Protein AF-A0A2M6WBG7-F1 (afdb_monomer_lite)

Foldseek 3Di:
DDLVPFPAPPVNPGTDCVDPSNVVVVVVVCVVCVVVVCVVVPPPPPPDDVVRVVVVVVVVVVVVVVVVVVVVCCVPDDDPPPPPPDDPPP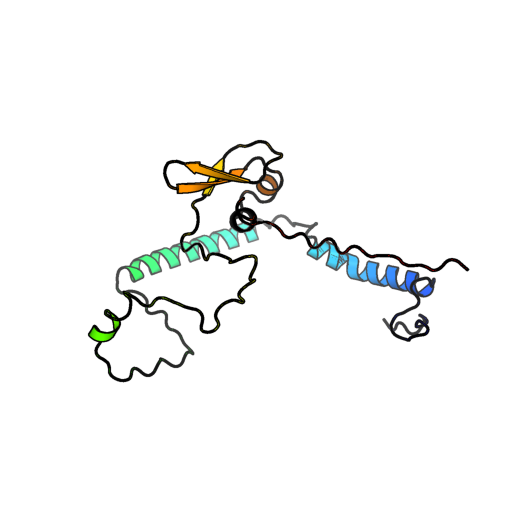PPDDPPVVVVPPPDDDPDDDPDHDPPPDQDPPPPPVDQAAEDEDADPQVDQWDFDDPPHGTYIYGYCNHPVNVVVVNDPVSVVVSSVVVSPDDDPPRDDPPPPPPPPDDDDDD

Organism: NCBI:txid1974618

pLDDT: mean 71.27, std 17.33, range [35.72, 93.75]

Structure (mmCIF, N/CA/C/O backbone):
data_AF-A0A2M6WBG7-F1
#
_entry.id   AF-A0A2M6WBG7-F1
#
loop_
_atom_site.group_PDB
_atom_site.id
_atom_site.type_symbol
_atom_site.label_atom_id
_atom_site.label_alt_id
_atom_site.label_comp_id
_atom_site.label_asym_id
_atom_site.label_entity_id
_atom_site.label_seq_id
_atom_site.pdbx_PDB_ins_code
_atom_site.Cartn_x
_atom_site.Cartn_y
_atom_site.Cartn_z
_atom_site.occupancy
_atom_site.B_iso_or_equiv
_atom_site.auth_seq_id
_atom_site.auth_comp_id
_atom_site.auth_asym_id
_atom_site.auth_atom_id
_atom_site.pdbx_PDB_model_num
ATOM 1 N N . MET A 1 1 ? 13.709 -19.000 -26.049 1.00 58.25 1 MET A N 1
ATOM 2 C CA . MET A 1 1 ? 14.492 -18.000 -26.794 1.00 58.25 1 MET A CA 1
ATOM 3 C C . MET A 1 1 ? 15.937 -18.183 -26.369 1.00 58.25 1 MET A C 1
ATOM 5 O O . MET A 1 1 ? 16.203 -18.067 -25.180 1.00 58.25 1 MET A O 1
ATOM 9 N N . TYR A 1 2 ? 16.810 -18.615 -27.277 1.00 65.50 2 TYR A N 1
ATOM 10 C CA . TYR A 1 2 ? 18.239 -18.768 -26.988 1.00 65.50 2 TYR A CA 1
ATOM 11 C C . TYR A 1 2 ? 18.942 -17.463 -27.377 1.00 65.50 2 TYR A C 1
ATOM 13 O O . TYR A 1 2 ? 18.748 -16.980 -28.491 1.00 65.50 2 TYR A O 1
ATOM 21 N N . LEU A 1 3 ? 19.700 -16.874 -26.447 1.00 68.88 3 LEU A N 1
ATOM 22 C CA . LEU A 1 3 ? 20.388 -15.581 -26.603 1.00 68.88 3 LEU A CA 1
ATOM 23 C C . LEU A 1 3 ? 21.773 -15.742 -27.253 1.00 68.88 3 LEU A C 1
ATOM 25 O O . LEU A 1 3 ? 22.675 -14.950 -27.007 1.00 68.88 3 LEU A O 1
ATOM 29 N N . ASP A 1 4 ? 21.950 -16.781 -28.071 1.00 72.94 4 ASP A N 1
ATOM 30 C CA . ASP A 1 4 ? 23.259 -17.209 -28.588 1.00 72.94 4 ASP A CA 1
ATOM 31 C C . ASP A 1 4 ? 23.889 -16.201 -29.562 1.00 72.94 4 ASP A C 1
ATOM 33 O O . ASP A 1 4 ? 25.069 -16.310 -29.887 1.00 72.94 4 ASP A O 1
ATOM 37 N N . HIS A 1 5 ? 23.104 -15.231 -30.032 1.00 79.62 5 HIS A N 1
ATOM 38 C CA . HIS A 1 5 ? 23.550 -14.173 -30.927 1.00 79.62 5 HIS A CA 1
ATOM 39 C C . HIS A 1 5 ? 24.087 -12.953 -30.176 1.00 79.62 5 HIS A C 1
ATOM 41 O O . HIS A 1 5 ? 24.903 -12.258 -30.750 1.00 79.62 5 HIS A O 1
ATOM 47 N N . VAL A 1 6 ? 23.737 -12.725 -28.900 1.00 82.31 6 VAL A N 1
ATOM 48 C CA . VAL A 1 6 ? 24.253 -11.556 -28.171 1.00 82.31 6 VAL A CA 1
ATOM 49 C C . VAL A 1 6 ? 25.613 -11.855 -27.577 1.00 82.31 6 VAL A C 1
ATOM 51 O O . VAL A 1 6 ? 25.792 -12.786 -26.786 1.00 82.31 6 VAL A O 1
ATOM 54 N N . THR A 1 7 ? 26.579 -11.009 -27.908 1.00 83.75 7 THR A N 1
ATOM 55 C CA . THR A 1 7 ? 27.909 -11.110 -27.317 1.00 83.75 7 THR A CA 1
ATOM 56 C C . THR A 1 7 ? 27.875 -10.802 -25.817 1.00 83.75 7 THR A C 1
ATOM 58 O O . THR A 1 7 ? 27.237 -9.859 -25.347 1.00 83.75 7 THR A O 1
ATOM 61 N N . ALA A 1 8 ? 28.555 -11.636 -25.030 1.00 84.94 8 ALA A N 1
ATOM 62 C CA . ALA A 1 8 ? 28.769 -11.360 -23.616 1.00 84.94 8 ALA A CA 1
ATOM 63 C C . ALA A 1 8 ? 29.847 -10.283 -23.454 1.00 84.94 8 ALA A C 1
ATOM 65 O O . ALA A 1 8 ? 30.820 -10.233 -24.212 1.00 84.94 8 ALA A O 1
ATOM 66 N N . ASN A 1 9 ? 29.708 -9.461 -22.421 1.00 83.50 9 ASN A N 1
ATOM 67 C CA . ASN A 1 9 ? 30.724 -8.491 -22.053 1.00 83.50 9 ASN A CA 1
ATOM 68 C C . ASN A 1 9 ? 32.053 -9.179 -21.660 1.00 83.50 9 ASN A C 1
ATOM 70 O O . ASN A 1 9 ? 32.128 -10.383 -21.399 1.00 83.50 9 ASN A O 1
ATOM 74 N N . THR A 1 10 ? 33.142 -8.410 -21.601 1.00 82.94 10 THR A N 1
ATOM 75 C CA . THR A 1 10 ? 34.502 -8.950 -21.402 1.00 82.94 10 THR A CA 1
ATOM 76 C C . THR A 1 10 ? 34.683 -9.734 -20.100 1.00 82.94 10 THR A C 1
ATOM 78 O O . THR A 1 10 ? 35.457 -10.691 -20.068 1.00 82.94 10 THR A O 1
ATOM 81 N N . ASN A 1 11 ? 33.964 -9.377 -19.033 1.00 87.69 11 ASN A N 1
ATOM 82 C CA . ASN A 1 11 ? 33.977 -10.098 -17.756 1.00 87.69 11 ASN A CA 1
ATOM 83 C C . ASN A 1 11 ? 32.934 -11.236 -17.678 1.00 87.69 11 ASN A C 1
ATOM 85 O O . ASN A 1 11 ? 32.864 -11.903 -16.647 1.00 87.69 11 ASN A O 1
ATOM 89 N N . LYS A 1 12 ? 32.172 -11.497 -18.753 1.00 83.75 12 LYS A N 1
ATOM 90 C CA . LYS A 1 12 ? 31.133 -12.539 -18.870 1.00 83.75 12 LYS A CA 1
ATOM 91 C C . LYS A 1 12 ? 30.054 -12.474 -17.786 1.00 83.75 12 LYS A C 1
ATOM 93 O O . LYS A 1 12 ? 29.468 -13.497 -17.433 1.00 83.75 12 LYS A O 1
ATOM 98 N N . THR A 1 13 ? 29.819 -11.295 -17.221 1.00 86.00 13 THR A N 1
ATOM 99 C CA . THR A 1 13 ? 28.798 -11.096 -16.185 1.00 86.00 13 THR A CA 1
ATOM 100 C C . THR A 1 13 ? 27.484 -10.579 -16.749 1.00 86.00 13 THR A C 1
ATOM 102 O O . THR A 1 13 ? 26.474 -10.634 -16.057 1.00 86.00 13 THR A O 1
ATOM 105 N N . ASP A 1 14 ? 27.500 -10.028 -17.960 1.00 86.00 14 ASP A N 1
ATOM 106 C CA . ASP A 1 14 ? 26.346 -9.406 -18.603 1.00 86.00 14 ASP A CA 1
ATOM 107 C C . ASP A 1 14 ? 26.460 -9.543 -20.127 1.00 86.00 14 ASP A C 1
ATOM 109 O O . ASP A 1 14 ? 27.507 -9.924 -20.660 1.00 86.00 14 ASP A O 1
ATOM 113 N N . PHE A 1 15 ? 25.386 -9.212 -20.826 1.00 87.94 15 PHE A N 1
ATOM 114 C CA . PHE A 1 15 ? 25.380 -9.103 -22.280 1.00 87.94 15 PHE A CA 1
ATOM 115 C C . PHE A 1 15 ? 25.763 -7.689 -22.720 1.00 87.94 15 PHE A C 1
ATOM 117 O O . PHE A 1 15 ? 25.624 -6.733 -21.954 1.00 87.94 15 PHE A O 1
ATOM 124 N N . ASP A 1 16 ? 26.257 -7.552 -23.949 1.00 86.19 16 ASP A N 1
ATOM 125 C CA . ASP A 1 16 ? 26.481 -6.243 -24.553 1.00 86.19 16 ASP A CA 1
ATOM 126 C C . ASP A 1 16 ? 25.139 -5.563 -24.859 1.00 86.19 16 ASP A C 1
ATOM 128 O O . ASP A 1 16 ? 24.471 -5.862 -25.853 1.00 86.19 16 ASP A O 1
ATOM 132 N N . ARG A 1 17 ? 24.730 -4.656 -23.967 1.00 83.12 17 ARG A N 1
ATOM 133 C CA . ARG A 1 17 ? 23.432 -3.972 -24.030 1.00 83.12 17 ARG A CA 1
ATOM 134 C C . ARG A 1 17 ? 23.357 -2.888 -25.098 1.00 83.12 17 ARG A C 1
ATOM 136 O O . ARG A 1 17 ? 22.251 -2.480 -25.446 1.00 83.12 17 ARG A O 1
ATOM 143 N N . ASP A 1 18 ? 24.502 -2.432 -25.596 1.00 86.19 18 ASP A N 1
ATOM 144 C CA . ASP A 1 18 ? 24.572 -1.387 -26.619 1.00 86.19 18 ASP A CA 1
ATOM 145 C C . ASP A 1 18 ? 24.508 -1.978 -28.040 1.00 86.19 18 ASP A C 1
ATOM 147 O O . ASP A 1 18 ? 24.440 -1.243 -29.027 1.00 86.19 18 ASP A O 1
ATOM 151 N N . SER A 1 19 ? 24.503 -3.310 -28.156 1.00 86.06 19 SER A N 1
ATOM 152 C CA . SER A 1 19 ? 24.396 -4.015 -29.430 1.00 86.06 19 SER A CA 1
ATOM 153 C C . SER A 1 19 ? 22.991 -3.919 -30.044 1.00 86.06 19 SER A C 1
ATOM 155 O O . SER A 1 19 ? 21.966 -3.860 -29.355 1.00 86.06 19 SER A O 1
ATOM 157 N N . THR A 1 20 ? 22.936 -3.950 -31.379 1.00 85.75 20 THR A N 1
ATOM 158 C CA . THR A 1 20 ? 21.673 -4.017 -32.138 1.00 85.75 20 THR A CA 1
ATOM 159 C C . THR A 1 20 ? 20.911 -5.316 -31.858 1.00 85.75 20 THR A C 1
ATOM 161 O O . THR A 1 20 ? 19.689 -5.331 -31.783 1.00 85.75 20 THR A O 1
ATOM 164 N N . GLU A 1 21 ? 21.640 -6.404 -31.619 1.00 87.06 21 GLU A N 1
ATOM 165 C CA . GLU A 1 21 ? 21.085 -7.720 -31.286 1.00 87.06 21 GLU A CA 1
ATOM 166 C C . GLU A 1 21 ? 20.353 -7.701 -29.934 1.00 87.06 21 GLU A C 1
ATOM 168 O O . GLU A 1 21 ? 19.262 -8.256 -29.795 1.00 87.06 21 GLU A O 1
ATOM 173 N N . TRP A 1 22 ? 20.914 -7.011 -28.933 1.00 88.50 22 TRP A N 1
ATOM 174 C CA . TRP A 1 22 ? 20.259 -6.841 -27.636 1.00 88.50 22 TRP A CA 1
ATOM 175 C C . TRP A 1 22 ? 18.962 -6.036 -27.744 1.00 88.50 22 TRP A C 1
ATOM 177 O O . TRP A 1 22 ? 17.975 -6.354 -27.077 1.00 88.50 22 TRP A O 1
ATOM 187 N N . THR A 1 23 ? 18.942 -5.012 -28.598 1.00 87.69 23 THR A N 1
ATOM 188 C CA . THR A 1 23 ? 17.747 -4.185 -28.809 1.00 87.69 23 THR A CA 1
ATOM 189 C C . THR A 1 23 ? 16.623 -4.980 -29.472 1.00 87.69 23 THR A C 1
ATOM 191 O O . THR A 1 23 ? 15.491 -4.918 -28.994 1.00 87.69 23 THR A O 1
ATOM 194 N N . GLU A 1 24 ? 16.929 -5.803 -30.476 1.00 88.19 24 GLU A N 1
ATOM 195 C CA . GLU A 1 24 ? 15.958 -6.704 -31.116 1.00 88.19 24 GLU A CA 1
ATOM 196 C C . GLU A 1 24 ? 15.347 -7.703 -30.118 1.00 88.19 24 GLU A C 1
ATOM 198 O O . GLU A 1 24 ? 14.123 -7.844 -30.027 1.00 88.19 24 GLU A O 1
ATOM 203 N N . ILE A 1 25 ? 16.178 -8.344 -29.290 1.00 89.19 25 ILE A N 1
ATOM 204 C CA . ILE A 1 25 ? 15.701 -9.247 -28.232 1.00 89.19 25 ILE A CA 1
ATOM 205 C C . ILE A 1 25 ? 14.833 -8.510 -27.223 1.00 89.19 25 ILE A C 1
ATOM 207 O O . ILE A 1 25 ? 13.808 -9.035 -26.787 1.00 89.19 25 ILE A O 1
ATOM 211 N N . GLN A 1 26 ? 15.246 -7.313 -26.813 1.00 89.38 26 GLN A N 1
ATOM 212 C CA . GLN A 1 26 ? 14.503 -6.525 -25.845 1.00 89.38 26 GLN A CA 1
ATOM 213 C C . GLN A 1 26 ? 13.109 -6.178 -26.379 1.00 89.38 26 GLN A C 1
ATOM 215 O O . GLN A 1 26 ? 12.138 -6.253 -25.625 1.00 89.38 26 GLN A O 1
ATOM 220 N N . GLU A 1 27 ? 12.987 -5.848 -27.665 1.00 90.31 27 GLU A N 1
ATOM 221 C CA . GLU A 1 27 ? 11.703 -5.588 -28.317 1.00 90.31 27 GLU A CA 1
ATOM 222 C C . GLU A 1 27 ? 10.817 -6.835 -28.381 1.00 90.31 27 GLU A C 1
ATOM 224 O O . GLU A 1 27 ? 9.634 -6.768 -28.028 1.00 90.31 27 GLU A O 1
ATOM 229 N N . GLU A 1 28 ? 11.367 -7.989 -28.766 1.00 90.38 28 GLU A N 1
ATOM 230 C CA . GLU A 1 28 ? 10.617 -9.248 -28.784 1.00 90.38 28 GLU A CA 1
ATOM 231 C C . GLU A 1 28 ? 10.176 -9.675 -27.381 1.00 90.38 28 GLU A C 1
ATOM 233 O O . GLU A 1 28 ? 9.012 -10.023 -27.159 1.00 90.38 28 GLU A O 1
ATOM 238 N N . MET A 1 29 ? 11.079 -9.591 -26.405 1.00 89.38 29 MET A N 1
ATOM 239 C CA . MET A 1 29 ? 10.791 -9.908 -25.012 1.00 89.38 29 MET A CA 1
ATOM 240 C C . MET A 1 29 ? 9.723 -8.968 -24.453 1.00 89.38 29 MET A C 1
ATOM 242 O O . MET A 1 29 ? 8.787 -9.420 -23.789 1.00 89.38 29 MET A O 1
ATOM 246 N N . PHE A 1 30 ? 9.803 -7.674 -24.769 1.00 90.56 30 PHE A N 1
ATOM 247 C CA . PHE A 1 30 ? 8.779 -6.710 -24.390 1.00 90.56 30 PHE A CA 1
ATOM 248 C C . PHE A 1 30 ? 7.436 -7.033 -25.047 1.00 90.56 30 PHE A C 1
ATOM 250 O O . PHE A 1 30 ? 6.417 -7.002 -24.369 1.00 90.56 30 PHE A O 1
ATOM 257 N N . LYS A 1 31 ? 7.406 -7.413 -26.327 1.00 92.81 31 LYS A N 1
ATOM 258 C C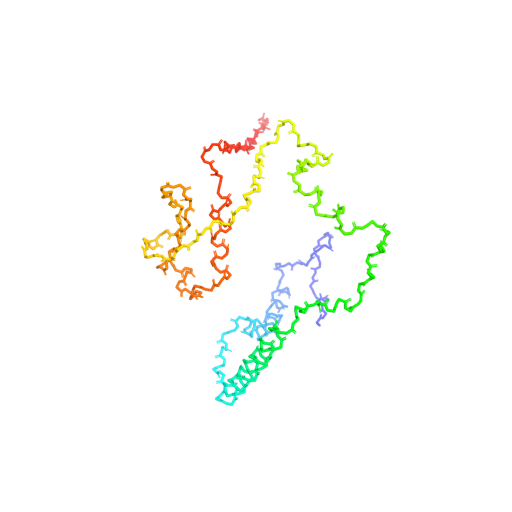A . LYS A 1 31 ? 6.177 -7.809 -27.033 1.00 92.81 31 LYS A CA 1
ATOM 259 C C . LYS A 1 31 ? 5.499 -9.025 -26.393 1.00 92.81 31 LYS A C 1
ATOM 261 O O . LYS A 1 31 ? 4.273 -9.046 -26.307 1.00 92.81 31 LYS A O 1
ATOM 266 N N . ILE A 1 32 ? 6.279 -10.001 -25.924 1.00 92.44 32 ILE A N 1
ATOM 267 C CA . ILE A 1 32 ? 5.778 -11.189 -25.214 1.00 92.44 32 ILE A CA 1
ATOM 268 C C . ILE A 1 32 ? 5.274 -10.823 -23.812 1.00 92.44 32 ILE A C 1
ATOM 270 O O . ILE A 1 32 ? 4.227 -11.304 -23.386 1.00 92.44 32 ILE A O 1
ATOM 274 N N . LEU A 1 33 ? 6.004 -9.972 -23.086 1.00 91.88 33 LEU A N 1
ATOM 275 C CA . LEU A 1 33 ? 5.672 -9.610 -21.704 1.00 91.88 33 LEU A CA 1
ATOM 276 C C . LEU A 1 33 ? 4.556 -8.571 -21.600 1.00 91.88 33 LEU A C 1
ATOM 278 O O . LEU A 1 33 ? 3.845 -8.550 -20.600 1.00 91.88 33 LEU A O 1
ATOM 282 N N . LYS A 1 34 ? 4.382 -7.725 -22.616 1.00 88.81 34 LYS A N 1
ATOM 283 C CA . LYS A 1 34 ? 3.390 -6.648 -22.652 1.00 88.81 34 LYS A CA 1
ATOM 284 C C . LYS A 1 34 ? 1.974 -7.084 -22.245 1.00 88.81 34 LYS A C 1
ATOM 286 O O . LYS A 1 34 ? 1.453 -6.447 -21.337 1.00 88.81 34 LYS A O 1
ATOM 291 N N . PRO A 1 35 ? 1.365 -8.152 -22.803 1.00 88.31 35 PRO A N 1
ATOM 292 C CA . PRO A 1 35 ? 0.029 -8.578 -22.379 1.00 88.31 35 PRO A CA 1
ATOM 293 C C . PRO A 1 35 ? -0.030 -8.947 -20.890 1.00 88.31 35 PRO A C 1
ATOM 295 O O . PRO A 1 35 ? -0.954 -8.549 -20.196 1.00 88.31 35 PRO A O 1
ATOM 298 N N . HIS A 1 36 ? 0.989 -9.628 -20.362 1.00 87.75 36 HIS A N 1
ATOM 299 C CA . HIS A 1 36 ? 1.039 -9.991 -18.943 1.00 87.75 36 HIS A CA 1
ATOM 300 C C . HIS A 1 36 ? 1.261 -8.780 -18.031 1.00 87.75 36 HIS A C 1
ATOM 302 O O . HIS A 1 36 ? 0.725 -8.720 -16.927 1.00 87.75 36 HIS A O 1
ATOM 308 N N . ILE A 1 37 ? 2.055 -7.807 -18.483 1.00 85.25 37 ILE A N 1
ATOM 309 C CA . ILE A 1 37 ? 2.245 -6.533 -17.787 1.00 85.25 37 ILE A CA 1
ATOM 310 C C . ILE A 1 37 ? 0.929 -5.747 -17.771 1.00 85.25 37 ILE A C 1
ATOM 312 O O . ILE A 1 37 ? 0.577 -5.194 -16.734 1.00 85.25 37 ILE A O 1
ATOM 316 N N . ASP A 1 38 ? 0.194 -5.720 -18.883 1.00 83.75 38 ASP A N 1
ATOM 317 C CA . ASP A 1 38 ? -1.097 -5.038 -18.993 1.00 83.75 38 ASP A CA 1
ATOM 318 C C . ASP A 1 38 ? -2.180 -5.713 -18.124 1.00 83.75 38 ASP A C 1
ATOM 320 O O . ASP A 1 38 ? -2.932 -5.005 -17.443 1.00 83.75 38 ASP A O 1
ATOM 324 N N . ASP A 1 39 ? -2.184 -7.050 -18.046 1.00 83.00 39 ASP A N 1
ATOM 325 C CA . ASP A 1 39 ? -3.014 -7.834 -17.117 1.00 83.00 39 ASP A CA 1
ATOM 326 C C . ASP A 1 39 ? -2.696 -7.491 -15.649 1.00 83.00 39 ASP A C 1
ATOM 328 O O . ASP A 1 39 ? -3.596 -7.222 -14.852 1.00 83.00 39 ASP A O 1
ATOM 332 N N . LEU A 1 40 ? -1.409 -7.456 -15.278 1.00 79.31 40 LEU A N 1
ATOM 333 C CA . LEU A 1 40 ? -0.960 -7.153 -13.910 1.00 79.31 40 LEU A CA 1
ATOM 334 C C . LEU A 1 40 ? -1.180 -5.691 -13.513 1.00 79.31 40 LEU A C 1
ATOM 336 O O . LEU A 1 40 ? -1.450 -5.397 -12.349 1.00 79.31 40 LEU A O 1
ATOM 340 N N . LEU A 1 41 ? -1.070 -4.768 -14.469 1.00 78.31 41 LEU A N 1
ATOM 341 C CA . LEU A 1 41 ? -1.393 -3.356 -14.273 1.00 78.31 41 LEU A CA 1
ATOM 342 C C . LEU A 1 41 ? -2.904 -3.118 -14.170 1.00 78.31 41 LEU A C 1
ATOM 344 O O . LEU A 1 41 ? -3.305 -1.998 -13.850 1.00 78.31 41 LEU A O 1
ATOM 348 N N . GLY A 1 42 ? -3.731 -4.141 -14.421 1.00 66.50 42 GLY A N 1
ATOM 349 C CA . GLY A 1 42 ? -5.171 -4.094 -14.197 1.00 66.50 42 GLY A CA 1
ATOM 350 C C . GLY A 1 42 ? -5.858 -2.996 -15.004 1.00 66.50 42 GLY A C 1
ATOM 351 O O . GLY A 1 42 ? -6.829 -2.411 -14.535 1.00 66.50 42 GLY A O 1
ATOM 352 N N . ARG A 1 43 ? -5.344 -2.663 -16.197 1.00 60.59 43 ARG A N 1
ATOM 353 C CA . ARG A 1 43 ? -5.969 -1.642 -17.059 1.00 60.59 43 ARG A CA 1
ATOM 354 C C . ARG A 1 43 ? -7.296 -2.120 -17.647 1.00 60.59 43 ARG A C 1
ATOM 356 O O . ARG A 1 43 ? -8.147 -1.294 -17.959 1.00 60.59 43 ARG A O 1
ATOM 363 N N . GLU A 1 44 ? -7.505 -3.430 -17.707 1.00 59.31 44 GLU A N 1
ATOM 364 C CA . GLU A 1 44 ? -8.815 -4.041 -17.911 1.00 59.31 44 GLU A CA 1
ATOM 365 C C . GLU A 1 44 ? -9.403 -4.467 -16.560 1.00 59.31 44 GLU A C 1
ATOM 367 O O . GLU A 1 44 ? -9.479 -5.653 -16.237 1.00 59.31 44 GLU A O 1
ATOM 372 N N . ILE A 1 45 ? -9.870 -3.507 -15.755 1.00 56.62 45 ILE A N 1
ATOM 373 C CA . ILE A 1 45 ? -10.920 -3.830 -14.781 1.00 56.62 45 ILE A CA 1
ATOM 374 C C . ILE A 1 45 ? -12.152 -4.138 -15.629 1.00 56.62 45 ILE A C 1
ATOM 376 O O . ILE A 1 45 ? -12.942 -3.249 -15.941 1.00 56.62 45 ILE A O 1
ATOM 380 N N . LYS A 1 46 ? -12.282 -5.391 -16.074 1.00 63.47 46 LYS A N 1
ATOM 381 C CA . LYS A 1 46 ? -13.551 -5.876 -16.606 1.00 63.47 46 LYS A CA 1
ATOM 382 C C . LYS A 1 46 ? -14.559 -5.669 -15.491 1.00 63.47 46 LYS A C 1
ATOM 384 O O . LYS A 1 46 ? -14.391 -6.210 -14.396 1.00 63.47 46 LYS A O 1
ATOM 389 N N . GLU A 1 47 ? -15.543 -4.812 -15.741 1.00 67.38 47 GLU A N 1
ATOM 390 C CA . GLU A 1 47 ? -16.639 -4.641 -14.802 1.00 67.38 47 GLU A CA 1
ATOM 391 C C . GLU A 1 47 ? -17.211 -6.033 -14.515 1.00 67.38 47 GLU A C 1
ATOM 393 O O . GLU A 1 47 ? 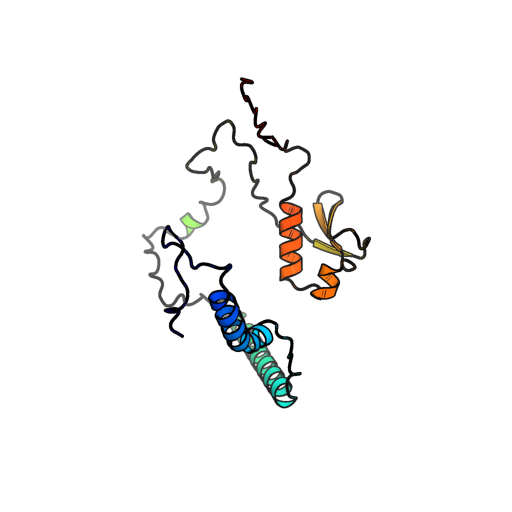-17.488 -6.771 -15.467 1.00 67.38 47 GLU A O 1
ATOM 398 N N . PRO A 1 48 ? -17.326 -6.432 -13.235 1.00 66.06 48 PRO A N 1
ATOM 399 C CA . PRO A 1 48 ? -17.789 -7.765 -12.905 1.00 66.06 48 PRO A CA 1
ATOM 400 C C . PRO A 1 48 ? -19.144 -7.993 -13.557 1.00 66.06 48 PRO A C 1
ATOM 402 O O . PRO A 1 48 ? -20.033 -7.134 -13.467 1.00 66.06 48 PRO A O 1
ATOM 405 N N . THR A 1 49 ? -19.292 -9.145 -14.201 1.00 75.44 49 THR A N 1
ATOM 406 C CA . THR A 1 49 ? -20.554 -9.508 -14.848 1.00 75.44 49 THR A CA 1
ATOM 407 C C . THR A 1 49 ? -21.642 -9.565 -13.774 1.00 75.44 49 THR A C 1
ATOM 409 O O . THR A 1 49 ? -21.363 -9.897 -12.618 1.00 75.44 49 THR A O 1
ATOM 412 N N . ASP A 1 50 ? -22.891 -9.240 -14.104 1.00 81.56 50 ASP A N 1
ATOM 413 C CA . ASP A 1 50 ? -23.966 -9.198 -13.101 1.00 81.56 50 ASP A CA 1
ATOM 414 C C . ASP A 1 50 ? -24.160 -10.548 -12.383 1.00 81.56 50 ASP A C 1
ATOM 416 O O . ASP A 1 50 ? -24.466 -10.586 -11.191 1.00 81.56 50 ASP A O 1
ATOM 420 N N . GLU A 1 51 ? -23.840 -11.658 -13.055 1.00 83.88 51 GLU A N 1
ATOM 421 C CA . GLU A 1 51 ? -23.781 -12.997 -12.458 1.00 83.88 51 GLU A CA 1
ATOM 422 C C . GLU A 1 51 ? -22.693 -13.138 -11.377 1.00 83.88 51 GLU A C 1
ATOM 424 O O . GLU A 1 51 ? -22.888 -13.810 -10.364 1.00 83.88 51 GLU A O 1
ATOM 429 N N . GLU A 1 52 ? -21.529 -12.509 -11.553 1.00 78.25 52 GLU A N 1
ATOM 430 C CA . GLU A 1 52 ? -20.440 -12.515 -10.567 1.00 78.25 52 GLU A CA 1
ATOM 431 C C . GLU A 1 52 ? -20.799 -11.666 -9.353 1.00 78.25 52 GLU A C 1
ATOM 433 O O . GLU A 1 52 ? -20.581 -12.086 -8.215 1.00 78.25 52 GLU A O 1
ATOM 438 N N . LYS A 1 53 ? -21.425 -10.506 -9.584 1.00 83.81 53 LYS A N 1
ATOM 439 C CA . LYS A 1 53 ? -21.947 -9.653 -8.509 1.00 83.81 53 LYS A CA 1
ATOM 440 C C . LYS A 1 53 ? -22.985 -10.401 -7.676 1.00 83.81 53 LYS A C 1
ATOM 442 O O . LYS A 1 53 ? -22.941 -10.325 -6.446 1.00 83.81 53 LYS A O 1
ATOM 447 N N . GLN A 1 54 ? -23.871 -11.156 -8.328 1.00 89.00 54 GLN A N 1
ATOM 448 C CA . GLN A 1 54 ? -24.877 -11.957 -7.639 1.00 89.00 54 GLN A CA 1
ATOM 449 C C . GLN A 1 54 ? -24.239 -13.098 -6.835 1.00 89.00 54 GLN A C 1
ATOM 451 O O . GLN A 1 54 ? -24.514 -13.214 -5.644 1.00 89.00 54 GLN A O 1
ATOM 456 N N . ARG A 1 55 ? -23.285 -13.848 -7.408 1.00 87.50 55 ARG A N 1
ATOM 457 C CA . ARG A 1 55 ? -22.546 -14.899 -6.678 1.00 87.50 55 ARG A CA 1
ATOM 458 C C . ARG A 1 55 ? -21.830 -14.371 -5.435 1.00 87.50 55 ARG A C 1
ATOM 460 O O . ARG A 1 55 ? -21.845 -15.015 -4.388 1.00 87.50 55 ARG A O 1
ATOM 467 N N . VAL A 1 56 ? -21.212 -13.195 -5.528 1.00 88.38 56 VAL A N 1
ATOM 468 C CA . VAL A 1 56 ? -20.541 -12.556 -4.385 1.00 88.38 56 VAL A CA 1
ATOM 469 C C . VAL A 1 56 ? -21.550 -12.123 -3.320 1.00 88.38 56 VAL A C 1
ATOM 471 O O . VAL A 1 56 ? -21.279 -12.263 -2.126 1.00 88.38 56 VAL A O 1
ATOM 474 N N . LYS A 1 57 ? -22.719 -11.618 -3.729 1.00 92.06 57 LYS A N 1
ATOM 475 C CA . LYS A 1 57 ? -23.800 -11.247 -2.810 1.00 92.06 57 LYS A CA 1
ATOM 476 C C . LYS A 1 57 ? -24.335 -12.468 -2.059 1.00 92.06 57 LYS A C 1
ATOM 478 O O . LYS A 1 57 ? -24.403 -12.416 -0.833 1.00 92.06 57 LYS A O 1
ATOM 483 N N . ASP A 1 58 ? -24.600 -13.561 -2.768 1.00 93.44 58 ASP A N 1
ATOM 484 C CA . ASP A 1 58 ? -25.087 -14.816 -2.188 1.00 93.44 58 ASP A CA 1
ATOM 485 C C . ASP A 1 58 ? -24.049 -15.417 -1.221 1.00 93.44 58 ASP A C 1
ATOM 487 O O . ASP A 1 58 ? -24.373 -15.810 -0.100 1.00 93.44 58 ASP A O 1
ATOM 491 N N . ALA A 1 59 ? -22.763 -15.403 -1.596 1.00 91.38 59 ALA A N 1
ATOM 492 C CA . ALA A 1 59 ? -21.678 -15.849 -0.722 1.00 91.38 59 ALA A CA 1
ATOM 493 C C . ALA A 1 59 ? -21.563 -14.986 0.546 1.00 91.38 59 ALA A C 1
ATOM 495 O O . ALA A 1 59 ? -21.356 -15.506 1.645 1.00 91.38 59 ALA A O 1
ATOM 496 N N . LYS A 1 60 ? -21.721 -13.662 0.417 1.00 90.69 60 LYS A N 1
ATOM 497 C CA . LYS A 1 60 ? -21.715 -12.739 1.558 1.00 90.69 60 LYS A CA 1
ATOM 498 C C . LYS A 1 60 ? -22.885 -13.020 2.497 1.00 90.69 60 LYS A C 1
ATOM 500 O O . LYS A 1 60 ? -22.682 -13.038 3.709 1.00 90.69 60 LYS A O 1
ATOM 505 N N . GLU A 1 61 ? -24.076 -13.253 1.959 1.00 93.75 61 GLU A N 1
ATOM 506 C CA . GLU A 1 61 ? -25.264 -13.585 2.743 1.00 93.75 61 GLU A CA 1
ATOM 507 C C . GLU A 1 61 ? -25.058 -14.888 3.525 1.00 93.75 61 GLU A C 1
ATOM 509 O O . GLU A 1 61 ? -25.157 -14.879 4.755 1.00 93.75 61 GLU A O 1
ATOM 514 N N . LEU A 1 62 ? -24.589 -15.945 2.860 1.00 93.56 62 LEU A N 1
ATOM 515 C CA . LEU A 1 62 ? -24.297 -17.239 3.481 1.00 93.56 62 LEU A CA 1
ATOM 516 C C . LEU A 1 62 ? -23.246 -17.134 4.598 1.00 93.56 62 LEU A C 1
ATOM 518 O O . LEU A 1 62 ? -23.429 -17.679 5.689 1.00 93.56 62 LEU A O 1
ATOM 522 N N . VAL A 1 63 ? -22.166 -16.377 4.383 1.00 86.81 63 VAL A N 1
ATOM 523 C CA . VAL A 1 63 ? -21.153 -16.130 5.425 1.00 86.81 63 VAL A CA 1
ATOM 524 C C . VAL A 1 63 ? -21.742 -15.343 6.594 1.00 86.81 63 VAL A C 1
ATOM 526 O O . VAL A 1 63 ? -21.437 -15.638 7.752 1.00 86.81 63 VAL A O 1
ATOM 529 N N . THR A 1 64 ? -22.599 -14.352 6.332 1.00 88.62 64 THR A N 1
ATOM 530 C CA . THR A 1 64 ? -23.243 -13.599 7.415 1.00 88.62 64 THR A CA 1
ATOM 531 C C . THR A 1 64 ? -24.211 -14.458 8.219 1.00 88.62 64 THR A C 1
ATOM 533 O O . THR A 1 64 ? -24.258 -14.317 9.442 1.00 88.62 64 THR A O 1
ATOM 536 N N . GLU A 1 65 ? -24.931 -15.378 7.580 1.00 89.75 65 GLU A N 1
ATOM 537 C CA . GLU A 1 65 ? -25.777 -16.352 8.265 1.00 89.75 65 GLU A CA 1
ATOM 538 C C . GLU A 1 65 ? -24.951 -17.326 9.103 1.00 89.75 65 GLU A C 1
ATOM 540 O O . GLU A 1 65 ? -25.227 -17.483 10.293 1.00 89.75 65 GLU A O 1
ATOM 545 N N . MET A 1 66 ? -23.869 -17.886 8.551 1.00 84.69 66 MET A N 1
ATOM 546 C CA . MET A 1 66 ? -22.946 -18.738 9.307 1.00 84.69 66 MET A CA 1
ATOM 547 C C . MET A 1 66 ? -22.353 -18.009 10.515 1.00 84.69 66 MET A C 1
ATOM 549 O O . MET A 1 66 ? -22.278 -18.572 11.605 1.00 84.69 66 MET A O 1
ATOM 553 N N . MET A 1 67 ? -21.973 -16.739 10.365 1.00 76.69 67 MET A N 1
ATOM 554 C CA . MET A 1 67 ? -21.474 -15.925 11.474 1.00 76.69 67 MET A CA 1
ATOM 555 C C . MET A 1 67 ? -22.551 -15.643 12.524 1.00 76.69 67 MET A C 1
ATOM 557 O O . MET A 1 67 ? -22.243 -15.649 13.715 1.00 76.69 67 MET A O 1
ATOM 561 N N . LYS A 1 68 ? -23.808 -15.416 12.124 1.00 80.88 68 LYS A N 1
ATOM 562 C CA . LYS A 1 68 ? -24.933 -15.267 13.062 1.00 80.88 68 LYS A CA 1
ATOM 563 C C . LYS A 1 68 ? -25.192 -16.570 13.821 1.00 80.88 68 LYS A C 1
ATOM 565 O O . LYS A 1 68 ? -25.284 -16.529 15.044 1.00 80.88 68 LYS A O 1
ATOM 570 N N . MET A 1 69 ? -25.210 -17.716 13.139 1.00 74.44 69 MET A N 1
ATOM 571 C CA . MET A 1 69 ? -25.350 -19.030 13.782 1.00 74.44 69 MET A CA 1
ATOM 572 C C . MET A 1 69 ? -24.168 -19.346 14.706 1.00 74.44 69 MET A C 1
ATOM 574 O O . MET A 1 69 ? -24.357 -19.807 15.829 1.00 74.44 69 MET A O 1
ATOM 578 N N . ARG A 1 70 ? -22.939 -19.011 14.296 1.00 62.66 70 ARG A N 1
ATOM 579 C CA . ARG A 1 70 ? -21.751 -19.153 15.145 1.00 62.66 70 ARG A CA 1
ATOM 580 C C . ARG A 1 70 ? -21.800 -18.230 16.360 1.00 62.66 70 ARG A C 1
ATOM 582 O O . ARG A 1 70 ? -21.398 -18.656 17.432 1.00 62.66 70 ARG A O 1
ATOM 589 N N . LYS A 1 71 ? -22.301 -16.996 16.228 1.00 59.94 71 LYS A N 1
ATOM 590 C CA . LYS A 1 71 ? -22.521 -16.085 17.367 1.00 59.94 71 LYS A CA 1
ATOM 591 C C . LYS A 1 71 ? -23.554 -16.636 18.352 1.00 59.94 71 LYS A C 1
ATOM 593 O O . LYS A 1 71 ? -23.348 -16.507 19.552 1.00 59.94 71 LYS A O 1
ATOM 598 N N . ILE A 1 72 ? -24.614 -17.284 17.863 1.00 58.34 72 ILE A N 1
ATOM 599 C CA . ILE A 1 72 ? -25.593 -17.985 18.711 1.00 58.34 72 ILE A CA 1
ATOM 600 C C . ILE A 1 72 ? -24.912 -19.136 19.471 1.00 58.34 72 ILE A C 1
ATOM 602 O O . ILE A 1 72 ? -25.112 -19.264 20.675 1.00 58.34 72 ILE A O 1
ATOM 606 N N . ASN A 1 73 ? -24.029 -19.894 18.812 1.00 50.84 73 ASN A N 1
ATOM 607 C CA . ASN A 1 73 ? -23.253 -20.960 19.456 1.00 50.84 73 ASN A CA 1
ATOM 608 C C . ASN A 1 73 ? -22.147 -20.438 20.396 1.00 50.84 73 ASN A C 1
ATOM 610 O O . ASN A 1 73 ? -21.835 -21.093 21.377 1.00 50.84 73 ASN A O 1
ATOM 614 N N . LEU A 1 74 ? -21.583 -19.249 20.161 1.00 47.19 74 LEU A N 1
ATOM 615 C CA . LEU A 1 74 ? -20.551 -18.627 21.010 1.00 4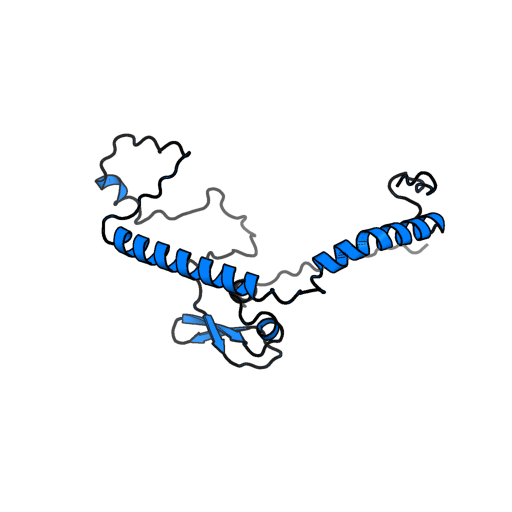7.19 74 LEU A CA 1
ATOM 616 C C . LEU A 1 74 ? -21.081 -18.105 22.354 1.00 47.19 74 LEU A C 1
ATOM 618 O O . LEU A 1 74 ? -20.298 -17.954 23.290 1.00 47.19 74 LEU A O 1
ATOM 622 N N . ASN A 1 75 ? -22.389 -17.860 22.478 1.00 48.84 75 ASN A N 1
ATOM 623 C CA . ASN A 1 75 ? -23.009 -17.574 23.777 1.00 48.84 75 ASN A CA 1
ATOM 624 C C . ASN A 1 75 ? -23.165 -18.839 24.648 1.00 48.84 75 ASN A C 1
ATOM 626 O O . ASN A 1 75 ? -23.498 -18.726 25.827 1.00 48.84 75 ASN A O 1
ATOM 630 N N . GLY A 1 76 ? -22.893 -20.027 24.096 1.00 48.38 76 GLY A N 1
ATOM 631 C CA . GLY A 1 76 ? -22.786 -21.295 24.811 1.00 48.38 76 GLY A CA 1
ATOM 632 C C . GLY A 1 76 ? -21.376 -21.866 24.672 1.00 48.38 76 GLY A C 1
ATOM 633 O O . GLY A 1 76 ? -21.096 -22.604 23.740 1.00 48.38 76 GLY A O 1
ATOM 634 N N . ASN A 1 77 ? -20.513 -21.553 25.638 1.00 43.69 77 ASN A N 1
ATOM 635 C CA . ASN A 1 77 ? -19.104 -21.951 25.730 1.00 43.69 77 ASN A CA 1
ATOM 636 C C . ASN A 1 77 ? -18.158 -21.311 24.695 1.00 43.69 77 ASN A C 1
ATOM 638 O O . ASN A 1 77 ? -18.213 -21.539 23.490 1.00 43.69 77 ASN A O 1
ATOM 642 N N . PHE A 1 78 ? -17.213 -20.539 25.235 1.00 36.72 78 PHE A N 1
ATOM 643 C CA . PHE A 1 78 ? -16.007 -20.064 24.565 1.00 36.72 78 PHE A CA 1
ATOM 644 C C . PHE A 1 78 ? -15.360 -21.182 23.733 1.00 36.72 78 PHE A C 1
ATOM 646 O O . PHE A 1 78 ? -14.990 -22.227 24.266 1.00 36.72 78 PHE A O 1
ATOM 653 N N . LEU A 1 79 ? -15.185 -20.923 22.438 1.00 41.44 79 LEU A N 1
ATOM 654 C CA . LEU A 1 79 ? -14.363 -21.727 21.544 1.00 41.44 79 LEU A CA 1
ATOM 655 C C . LEU A 1 79 ? -12.905 -21.686 22.027 1.00 41.44 79 LEU A C 1
ATOM 657 O O . LEU A 1 79 ? -12.167 -20.740 21.744 1.00 41.44 79 LEU A O 1
ATOM 661 N N . GLU A 1 80 ? -12.494 -22.737 22.735 1.00 44.81 80 GLU A N 1
ATOM 662 C CA . GLU A 1 80 ? -11.153 -23.296 22.597 1.00 44.81 80 GLU A CA 1
ATOM 663 C C . GLU A 1 80 ? -10.889 -23.434 21.092 1.00 44.81 80 GLU A C 1
ATOM 665 O O . GLU A 1 80 ? -11.564 -24.184 20.389 1.00 44.81 80 GLU A O 1
ATOM 670 N N . GLY A 1 81 ? -9.972 -22.625 20.563 1.00 43.12 81 GLY A N 1
ATOM 671 C CA . GLY A 1 81 ? -9.479 -22.836 19.212 1.00 43.12 81 GLY A CA 1
ATOM 672 C C . GLY A 1 81 ? -8.824 -24.208 19.180 1.00 43.12 81 GLY A C 1
ATOM 673 O O . GLY A 1 81 ? -7.797 -24.396 19.829 1.00 43.12 81 GLY A O 1
ATOM 674 N N . GLU A 1 82 ? -9.421 -25.159 18.465 1.00 46.75 82 GLU A N 1
ATOM 675 C CA . GLU A 1 82 ? -8.787 -26.442 18.186 1.00 46.75 82 GLU A CA 1
ATOM 676 C C . GLU A 1 82 ? -7.523 -26.172 17.365 1.00 46.75 82 GLU A C 1
ATOM 678 O O . GLU A 1 82 ? -7.538 -26.027 16.143 1.00 46.75 82 GLU A O 1
ATOM 683 N N . SER A 1 83 ? -6.402 -26.050 18.066 1.00 46.88 83 SER A N 1
ATOM 684 C CA . SER A 1 83 ? -5.055 -26.015 17.519 1.00 46.88 83 SER A CA 1
ATOM 685 C C . SER A 1 83 ? -4.678 -27.420 17.056 1.00 46.88 83 SER A C 1
ATOM 687 O O . SER A 1 83 ? -3.817 -28.092 17.625 1.00 46.88 83 SER A O 1
ATOM 689 N N . VAL A 1 84 ? -5.354 -27.888 16.007 1.00 46.00 84 VAL A N 1
ATOM 690 C CA . VAL A 1 84 ? -5.045 -29.161 15.360 1.00 46.00 84 VAL A CA 1
ATOM 691 C C . VAL A 1 84 ? -3.633 -29.060 14.775 1.00 46.00 84 VAL A C 1
ATOM 693 O O . VAL A 1 84 ? -3.395 -28.331 13.816 1.00 46.00 84 VAL A O 1
ATOM 696 N N . GLY A 1 85 ? -2.677 -29.758 15.398 1.00 53.28 85 GLY A N 1
ATOM 697 C CA . GLY A 1 85 ? -1.292 -29.883 14.926 1.00 53.28 85 GLY A CA 1
ATOM 698 C C . GLY A 1 85 ? -0.204 -29.318 15.846 1.00 53.28 85 GLY A C 1
ATOM 699 O O . GLY A 1 85 ? 0.972 -29.575 15.596 1.00 53.28 85 GLY A O 1
ATOM 700 N N . GLN A 1 86 ? -0.540 -28.604 16.926 1.00 55.03 86 GLN A N 1
ATOM 701 C CA . GLN A 1 86 ? 0.463 -28.195 17.917 1.00 55.03 86 GLN A CA 1
ATOM 702 C C . GLN A 1 86 ? 0.483 -29.161 19.105 1.00 55.03 86 GLN A C 1
ATOM 704 O O . GLN A 1 86 ? -0.546 -29.420 19.728 1.00 55.03 86 GLN A O 1
ATOM 709 N N . LYS A 1 87 ? 1.669 -29.693 19.439 1.00 63.06 87 LYS A N 1
ATOM 710 C CA . LYS A 1 87 ? 1.867 -30.491 20.658 1.00 63.06 87 LYS A CA 1
ATOM 711 C C . LYS A 1 87 ? 1.461 -29.629 21.857 1.00 63.06 87 LYS A C 1
ATOM 713 O O . LYS A 1 87 ? 2.057 -28.575 22.078 1.00 63.06 87 LYS A O 1
ATOM 718 N N . GLN A 1 88 ? 0.457 -30.066 22.620 1.00 61.91 88 GLN A N 1
ATOM 719 C CA . GLN A 1 88 ? 0.048 -29.341 23.820 1.00 61.91 88 GLN A CA 1
ATOM 720 C C . GLN A 1 88 ? 1.225 -29.255 24.805 1.00 61.91 88 GLN A C 1
ATOM 722 O O . GLN A 1 88 ? 1.954 -30.239 24.974 1.00 61.91 88 GLN A O 1
ATOM 727 N N . PRO A 1 89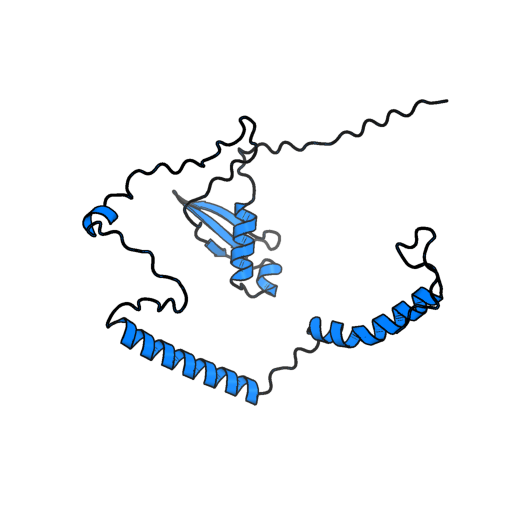 ? 1.439 -28.097 25.452 1.00 65.12 89 PRO A N 1
ATOM 728 C CA . PRO A 1 89 ? 2.506 -27.953 26.427 1.00 65.12 89 PRO A CA 1
ATOM 729 C C . PRO A 1 89 ? 2.266 -28.918 27.592 1.00 65.12 89 PRO A C 1
ATOM 731 O O . PRO A 1 89 ? 1.189 -28.931 28.190 1.00 65.12 89 PRO A O 1
ATOM 734 N N . GLU A 1 90 ? 3.279 -29.723 27.915 1.00 68.38 90 GLU A N 1
ATOM 735 C CA . GLU A 1 90 ? 3.248 -30.656 29.040 1.00 68.38 90 GLU A CA 1
ATOM 736 C C . GLU A 1 90 ? 3.042 -29.863 30.340 1.00 68.38 90 GLU A C 1
ATOM 738 O O . GLU A 1 90 ? 3.946 -29.197 30.853 1.00 68.38 90 GLU A O 1
ATOM 743 N N . ARG A 1 91 ? 1.813 -29.892 30.869 1.00 56.12 91 ARG A N 1
ATOM 744 C CA . ARG A 1 91 ? 1.485 -29.297 32.165 1.00 56.12 91 ARG A CA 1
ATOM 745 C C . ARG A 1 91 ? 2.112 -30.155 33.262 1.00 56.12 91 ARG A C 1
ATOM 747 O O . ARG A 1 91 ? 1.481 -31.061 33.794 1.00 56.12 91 ARG A O 1
ATOM 754 N N . THR A 1 92 ? 3.355 -29.854 33.629 1.00 56.69 92 THR A N 1
ATOM 755 C CA . THR A 1 92 ? 3.899 -30.285 34.922 1.00 56.69 92 THR A CA 1
ATOM 756 C C . THR A 1 92 ? 3.002 -29.702 36.014 1.00 56.69 92 THR A C 1
ATOM 758 O O . THR A 1 92 ? 2.745 -28.499 36.028 1.00 56.69 92 THR A O 1
ATOM 761 N N . GLY A 1 93 ? 2.441 -30.574 36.857 1.00 56.00 93 GLY A N 1
ATOM 762 C CA . GLY A 1 93 ? 1.323 -30.308 37.768 1.00 56.00 93 GLY A CA 1
ATOM 763 C C . GLY A 1 93 ? 1.559 -29.201 38.797 1.00 56.00 93 GLY A C 1
ATOM 764 O O . GLY A 1 93 ? 1.703 -29.466 39.986 1.00 56.00 93 GLY A O 1
ATOM 765 N N . LYS A 1 94 ? 1.545 -27.945 38.355 1.00 51.41 94 LYS A N 1
ATOM 766 C CA . LYS A 1 94 ? 1.414 -26.772 39.210 1.00 51.41 94 LYS A CA 1
ATOM 767 C C . LYS A 1 94 ? -0.005 -26.251 39.077 1.00 51.41 94 LYS A C 1
ATOM 769 O O . LYS A 1 94 ? -0.425 -25.746 38.041 1.00 51.41 94 LYS A O 1
ATOM 774 N N . THR A 1 95 ? -0.730 -26.440 40.167 1.00 48.69 95 THR A N 1
ATOM 775 C CA . THR A 1 95 ? -2.068 -25.953 40.476 1.00 48.69 95 THR A CA 1
ATOM 776 C C . THR A 1 95 ? -2.314 -24.565 39.879 1.00 48.69 95 THR A C 1
ATOM 778 O O . THR A 1 95 ? -1.506 -23.650 40.040 1.00 48.69 95 THR A O 1
ATOM 781 N N . THR A 1 96 ? -3.467 -24.389 39.239 1.00 53.62 96 THR A N 1
ATOM 782 C CA . THR A 1 96 ? -3.936 -23.168 38.553 1.00 53.62 96 THR A CA 1
ATOM 783 C C . THR A 1 96 ? -3.867 -21.881 39.389 1.00 53.62 96 THR A C 1
ATOM 785 O O . THR A 1 96 ? -3.826 -20.790 38.826 1.00 53.62 96 THR A O 1
ATOM 788 N N . ARG A 1 97 ? -3.750 -21.972 40.721 1.00 48.88 97 ARG A N 1
ATOM 789 C CA . ARG A 1 97 ? -3.490 -20.819 41.602 1.00 48.88 97 ARG A CA 1
ATOM 790 C C . ARG A 1 97 ? -2.100 -20.192 41.438 1.00 48.88 97 ARG A C 1
ATOM 792 O O . ARG A 1 97 ? -1.968 -19.000 41.683 1.00 48.88 97 ARG A O 1
ATOM 799 N N . ALA A 1 98 ? -1.089 -20.940 40.990 1.00 50.19 98 ALA A N 1
ATOM 800 C CA . ALA A 1 98 ? 0.264 -20.408 40.792 1.00 50.19 98 ALA A CA 1
ATOM 801 C C . ALA A 1 98 ? 0.429 -19.623 39.477 1.00 50.19 98 ALA A C 1
ATOM 803 O O . ALA A 1 98 ? 1.397 -18.887 39.326 1.00 50.19 98 ALA A O 1
ATOM 804 N N . LEU A 1 99 ? -0.502 -19.755 38.524 1.00 48.59 99 LEU A N 1
ATOM 805 C CA . LEU A 1 99 ? -0.440 -19.036 37.245 1.00 48.59 99 LEU A CA 1
ATOM 806 C C . LEU A 1 99 ? -1.029 -17.619 37.328 1.00 48.59 99 LEU A C 1
ATOM 808 O O . LEU A 1 99 ? -0.626 -16.747 36.565 1.00 48.59 99 LEU A O 1
ATOM 812 N N . LEU A 1 100 ? -1.924 -17.357 38.287 1.00 50.34 100 LEU A N 1
ATOM 813 C CA . LEU A 1 100 ? -2.533 -16.034 38.484 1.00 50.34 100 LEU A CA 1
ATOM 814 C C . LEU A 1 100 ? -1.653 -15.069 39.300 1.00 50.34 100 LEU A C 1
ATOM 816 O O . LEU A 1 100 ? -1.890 -13.865 39.285 1.00 50.34 100 LEU A O 1
ATOM 820 N N . SER A 1 101 ? -0.621 -15.565 39.992 1.00 49.66 101 SER A N 1
ATOM 821 C CA . SER A 1 101 ? 0.229 -14.748 40.873 1.00 49.66 101 SER A CA 1
ATOM 822 C C . SER A 1 101 ? 1.556 -14.293 40.252 1.00 49.66 101 SER A C 1
ATOM 824 O O . SER A 1 101 ? 2.308 -13.574 40.903 1.00 49.66 101 SER A O 1
ATOM 826 N N . VAL A 1 102 ? 1.881 -14.692 39.016 1.00 49.84 102 VAL A N 1
ATOM 827 C CA . VAL A 1 102 ? 3.217 -14.451 38.425 1.00 49.84 102 VAL A CA 1
ATOM 828 C C . VAL A 1 102 ? 3.320 -13.127 37.649 1.00 49.84 102 VAL A C 1
ATOM 830 O O . VAL A 1 102 ? 4.425 -12.651 37.396 1.00 49.84 102 VAL A O 1
ATOM 833 N N . ASN A 1 103 ? 2.202 -12.468 37.340 1.00 49.03 103 ASN A N 1
ATOM 834 C CA . ASN A 1 103 ? 2.185 -11.369 36.365 1.00 49.03 103 ASN A CA 1
ATOM 835 C C . ASN A 1 103 ? 2.093 -9.949 36.941 1.00 49.03 103 ASN A C 1
ATOM 837 O O . ASN A 1 103 ? 1.661 -9.054 36.224 1.00 49.03 103 ASN A O 1
ATOM 841 N N . LYS A 1 104 ? 2.496 -9.696 38.195 1.00 53.59 104 LYS A N 1
ATOM 842 C CA . LYS A 1 104 ? 2.438 -8.319 38.726 1.00 53.59 104 LYS A CA 1
ATOM 843 C C . LYS A 1 104 ? 3.729 -7.506 38.708 1.00 53.59 104 LYS A C 1
ATOM 845 O O . LYS A 1 104 ? 3.594 -6.302 38.645 1.00 53.59 104 LYS A O 1
ATOM 850 N N . ASN A 1 105 ? 4.934 -8.082 38.676 1.00 50.16 105 ASN A N 1
ATOM 851 C CA . ASN A 1 105 ? 6.176 -7.283 38.771 1.00 50.16 105 ASN A CA 1
ATOM 852 C C . ASN A 1 105 ? 7.375 -7.932 38.052 1.00 50.16 105 ASN A C 1
ATOM 854 O O . ASN A 1 105 ? 8.447 -8.082 38.633 1.00 50.16 105 ASN A O 1
ATOM 858 N N . ARG A 1 106 ? 7.220 -8.386 36.805 1.00 56.44 106 ARG A N 1
ATOM 859 C CA . ARG A 1 106 ? 8.398 -8.749 36.002 1.00 56.44 106 ARG A CA 1
ATOM 860 C C . ARG A 1 106 ? 8.806 -7.537 35.183 1.00 56.44 106 ARG A C 1
ATOM 862 O O . ARG A 1 106 ? 8.252 -7.308 34.114 1.00 56.44 106 ARG A O 1
ATOM 869 N N . GLU A 1 107 ? 9.758 -6.768 35.702 1.00 61.53 107 GLU A N 1
ATOM 870 C CA . GLU A 1 107 ? 10.467 -5.765 34.909 1.00 61.53 107 GLU A CA 1
ATOM 871 C C . GLU A 1 107 ? 11.148 -6.493 33.744 1.00 61.53 107 GLU A C 1
ATOM 873 O O . GLU A 1 107 ? 12.060 -7.304 33.924 1.00 61.53 107 GLU A O 1
ATOM 878 N N . HIS A 1 108 ? 10.611 -6.302 32.540 1.00 58.38 108 HIS A N 1
ATOM 879 C CA . HIS A 1 108 ? 11.087 -6.986 31.350 1.00 58.38 108 HIS A CA 1
ATOM 880 C C . HIS A 1 108 ? 12.331 -6.265 30.831 1.00 58.38 108 HIS A C 1
ATOM 882 O O . HIS A 1 108 ? 12.248 -5.398 29.965 1.00 58.38 108 HIS A O 1
ATOM 888 N N . PHE A 1 109 ? 13.495 -6.596 31.390 1.00 60.00 109 PHE A N 1
ATOM 889 C CA . PHE A 1 109 ? 14.762 -6.148 30.826 1.00 60.00 109 PHE A CA 1
ATOM 890 C C . PHE A 1 109 ? 15.208 -7.100 29.712 1.00 60.00 109 PHE A C 1
ATOM 892 O O . PHE A 1 109 ? 15.144 -8.323 29.884 1.00 60.00 109 PHE A O 1
ATOM 899 N N . PRO A 1 110 ? 15.678 -6.573 28.568 1.00 66.19 110 PRO A N 1
ATOM 900 C CA . PRO A 1 110 ? 16.279 -7.405 27.541 1.00 66.19 110 PRO A CA 1
ATOM 901 C C . PRO A 1 110 ? 17.514 -8.111 28.112 1.00 66.19 110 PRO A C 1
ATOM 903 O O . PRO A 1 110 ? 18.284 -7.532 28.877 1.00 66.19 110 PRO A O 1
ATOM 906 N N . LYS A 1 111 ? 17.727 -9.368 27.708 1.00 71.12 111 LYS A N 1
ATOM 907 C CA . LYS A 1 111 ? 18.879 -10.185 28.134 1.00 71.12 111 LYS A CA 1
ATOM 908 C C . LYS A 1 111 ? 20.229 -9.549 27.763 1.00 71.12 111 LYS A C 1
ATOM 910 O O . LYS A 1 111 ? 21.246 -9.865 28.373 1.00 71.12 111 LYS A O 1
ATOM 915 N N . THR A 1 112 ? 20.222 -8.640 26.792 1.00 66.25 112 THR A N 1
ATOM 916 C CA . THR A 1 112 ? 21.374 -7.856 26.350 1.00 66.25 112 THR A CA 1
ATOM 917 C C . THR A 1 112 ? 21.068 -6.373 26.586 1.00 66.25 112 THR A C 1
ATOM 919 O O . THR A 1 112 ? 20.144 -5.852 25.954 1.00 66.25 112 THR A O 1
ATOM 922 N N . PRO A 1 113 ? 21.788 -5.675 27.486 1.00 67.94 113 PRO A N 1
ATOM 923 C CA . PRO A 1 113 ? 21.605 -4.239 27.658 1.00 67.94 113 PRO A CA 1
ATOM 924 C C . PRO A 1 113 ? 22.042 -3.502 26.380 1.00 67.94 113 PRO A C 1
ATOM 926 O O . PRO A 1 113 ? 22.980 -3.946 25.711 1.00 67.94 113 PRO A O 1
ATOM 929 N N . PRO A 1 114 ? 21.385 -2.387 26.017 1.00 68.06 114 PRO A N 1
ATOM 930 C CA . PRO A 1 114 ? 21.806 -1.602 24.865 1.00 68.06 114 PRO A CA 1
ATOM 931 C C . PRO A 1 114 ? 23.217 -1.015 25.089 1.00 68.06 114 PRO A C 1
ATOM 933 O O . PRO A 1 114 ? 23.579 -0.721 26.234 1.00 68.06 114 PRO A O 1
ATOM 936 N N . PRO A 1 115 ? 24.012 -0.811 24.021 1.00 77.31 115 PRO A N 1
ATOM 937 C CA . PRO A 1 115 ? 25.289 -0.100 24.092 1.00 77.31 115 PRO A CA 1
ATOM 938 C C . PRO A 1 115 ? 25.138 1.286 24.739 1.00 77.31 115 PRO A C 1
ATOM 940 O O . PRO A 1 115 ? 24.100 1.932 24.588 1.00 77.31 115 PRO A O 1
ATOM 943 N N . LYS A 1 116 ? 26.178 1.760 25.443 1.00 65.56 116 LYS A N 1
ATOM 944 C CA . LYS A 1 116 ? 26.148 3.047 26.173 1.00 65.56 116 LYS A CA 1
ATOM 945 C C . LYS A 1 116 ? 25.850 4.251 25.265 1.00 65.56 116 LYS A C 1
ATOM 947 O O . LYS A 1 116 ? 25.199 5.184 25.723 1.00 65.56 116 LYS A O 1
ATOM 952 N N . ASP A 1 117 ? 26.218 4.160 23.987 1.00 61.22 117 ASP A N 1
ATOM 953 C CA . ASP A 1 117 ? 26.038 5.209 22.972 1.00 61.22 117 ASP A CA 1
ATOM 954 C C . ASP A 1 117 ? 24.876 4.922 22.003 1.00 61.22 117 ASP A C 1
ATOM 956 O O . ASP A 1 117 ? 24.864 5.392 20.867 1.00 61.22 117 ASP A O 1
ATOM 960 N N . ALA A 1 118 ? 23.893 4.112 22.413 1.00 58.47 118 ALA A N 1
ATOM 961 C CA . ALA A 1 118 ? 22.735 3.817 21.576 1.00 58.47 118 ALA A CA 1
ATOM 962 C C . ALA A 1 118 ? 21.873 5.077 21.353 1.00 58.47 118 ALA A C 1
ATOM 964 O O . ALA A 1 118 ? 21.072 5.465 22.207 1.00 58.47 118 ALA A O 1
ATOM 965 N N . VAL A 1 119 ? 22.025 5.692 20.178 1.00 55.47 119 VAL A N 1
ATOM 966 C CA . VAL A 1 119 ? 21.132 6.729 19.644 1.00 55.47 119 VAL A CA 1
ATOM 967 C C . VAL A 1 119 ? 19.889 6.044 19.060 1.00 55.47 119 VAL A C 1
ATOM 969 O O . VAL A 1 119 ? 20.013 5.101 18.283 1.00 55.47 119 VAL A O 1
ATOM 972 N N . GLY A 1 120 ? 18.690 6.498 19.443 1.00 52.75 120 GLY A N 1
ATOM 973 C CA . GLY A 1 120 ? 17.418 5.942 18.956 1.00 52.75 120 GLY A CA 1
ATOM 974 C C . GLY A 1 120 ? 16.867 4.795 19.809 1.00 52.75 120 GLY A C 1
ATOM 975 O O . GLY A 1 120 ? 16.632 3.688 19.319 1.00 52.75 120 GLY A O 1
ATOM 976 N N . LYS A 1 121 ? 16.629 5.044 21.105 1.00 56.16 121 LYS A N 1
ATOM 977 C CA . LYS A 1 121 ? 15.844 4.118 21.933 1.00 56.16 121 LYS A CA 1
ATOM 978 C C . LYS A 1 121 ? 14.398 4.145 21.447 1.00 56.16 121 LYS A C 1
ATOM 980 O O . LYS A 1 121 ? 13.620 4.983 21.885 1.00 56.16 121 LYS A O 1
ATOM 985 N N . ARG A 1 122 ? 14.023 3.194 20.587 1.00 52.97 122 ARG A N 1
ATOM 986 C CA . ARG A 1 122 ? 12.617 2.959 20.235 1.00 52.97 122 ARG A CA 1
ATOM 987 C C . ARG A 1 122 ? 11.852 2.617 21.512 1.00 52.97 122 ARG A C 1
ATOM 989 O O . ARG A 1 122 ? 11.936 1.493 22.007 1.00 52.97 122 ARG A O 1
ATOM 996 N N . LYS A 1 123 ? 11.142 3.592 22.080 1.00 56.91 123 LYS A N 1
ATOM 997 C CA . LYS A 1 123 ? 10.185 3.327 23.152 1.00 56.91 123 LYS A CA 1
ATOM 998 C C . LYS A 1 123 ? 9.056 2.510 22.537 1.00 56.91 123 LYS A C 1
ATOM 1000 O O . LYS A 1 123 ? 8.402 2.958 21.601 1.00 56.91 123 LYS A O 1
ATOM 1005 N N . CYS A 1 124 ? 8.846 1.303 23.052 1.00 49.56 124 CYS A N 1
ATOM 1006 C CA . CYS A 1 124 ? 7.615 0.576 22.791 1.00 49.56 124 CYS A CA 1
ATOM 1007 C C . CYS A 1 124 ? 6.498 1.367 23.480 1.00 49.56 124 CYS A C 1
ATOM 1009 O O . CYS A 1 124 ? 6.368 1.318 24.703 1.00 49.56 124 CYS A O 1
ATOM 1011 N N . LEU A 1 125 ? 5.768 2.181 22.716 1.00 57.34 125 LEU A N 1
ATOM 1012 C CA . LEU A 1 125 ? 4.543 2.802 23.201 1.00 57.34 125 LEU A CA 1
ATOM 1013 C C . LEU A 1 125 ? 3.554 1.652 23.410 1.00 57.34 125 LEU A C 1
ATOM 1015 O O . LEU A 1 125 ? 3.104 1.033 22.451 1.00 57.34 125 LEU A O 1
ATOM 1019 N N . ASN A 1 126 ? 3.288 1.309 24.672 1.00 49.62 126 ASN A N 1
ATOM 1020 C CA . ASN A 1 126 ? 2.403 0.201 25.054 1.00 49.62 126 ASN A CA 1
ATOM 1021 C C . ASN A 1 126 ? 0.927 0.444 24.688 1.00 49.62 126 ASN A C 1
ATOM 1023 O O . ASN A 1 126 ? 0.089 -0.421 24.927 1.00 49.62 126 ASN A O 1
ATOM 1027 N N . GLU A 1 127 ? 0.609 1.603 24.116 1.00 60.59 127 GLU A N 1
ATOM 1028 C CA . GLU A 1 127 ? -0.741 2.025 23.777 1.00 60.59 127 GLU A CA 1
ATOM 1029 C C . GLU A 1 127 ? -0.750 2.515 22.327 1.00 60.59 127 GLU A C 1
ATOM 1031 O O . GLU A 1 127 ? 0.056 3.361 21.930 1.00 60.59 127 GLU A O 1
ATOM 1036 N N . PHE A 1 128 ? -1.643 1.937 21.521 1.00 62.53 128 PHE A N 1
ATOM 1037 C CA . PHE A 1 128 ? -1.913 2.424 20.174 1.00 62.53 128 PHE A CA 1
ATOM 1038 C C . PHE A 1 128 ? -2.658 3.754 20.296 1.00 62.53 128 PHE A C 1
ATOM 1040 O O . PHE A 1 128 ? -3.659 3.842 21.001 1.00 62.53 128 PHE A O 1
ATOM 1047 N N . MET A 1 129 ? -2.148 4.788 19.634 1.00 73.31 129 MET A N 1
ATOM 1048 C CA . MET A 1 129 ? -2.763 6.111 19.640 1.00 73.31 129 MET A CA 1
ATOM 1049 C C . MET A 1 129 ? -4.088 6.082 18.873 1.00 73.31 129 MET A C 1
ATOM 1051 O O . MET A 1 129 ? -4.118 5.632 17.725 1.00 73.31 129 MET A O 1
ATOM 1055 N N . ASP A 1 130 ? -5.158 6.596 19.482 1.00 78.94 130 ASP A N 1
ATOM 1056 C CA . ASP A 1 130 ? -6.438 6.774 18.798 1.00 78.94 130 ASP A CA 1
ATOM 1057 C C . ASP A 1 130 ? -6.289 7.750 17.622 1.00 78.94 130 ASP A C 1
ATOM 1059 O O . ASP A 1 130 ? -5.548 8.740 17.691 1.00 78.94 130 ASP A O 1
ATOM 1063 N N . TRP A 1 131 ? -7.015 7.484 16.534 1.00 85.12 131 TRP A N 1
ATOM 1064 C CA . TRP A 1 131 ? -7.022 8.335 15.347 1.00 85.12 131 TRP A CA 1
ATOM 1065 C C . TRP A 1 131 ? -8.420 8.827 14.980 1.00 85.12 131 TRP A C 1
ATOM 1067 O O . TRP A 1 131 ? -9.429 8.161 15.207 1.00 85.12 131 TRP A O 1
ATOM 1077 N N . ASN A 1 132 ? -8.477 10.004 14.366 1.00 88.06 132 ASN A N 1
ATOM 1078 C CA . ASN A 1 132 ? -9.691 10.614 13.841 1.00 88.06 132 ASN A CA 1
ATOM 1079 C C . ASN A 1 132 ? -9.446 11.110 12.412 1.00 88.06 132 ASN A C 1
ATOM 1081 O O . ASN A 1 132 ? -8.328 11.473 12.052 1.00 88.06 132 ASN A O 1
ATOM 1085 N N . ILE A 1 133 ? -10.495 11.131 11.600 1.00 87.94 133 ILE A N 1
ATOM 1086 C CA . ILE A 1 133 ? -10.449 11.576 10.210 1.00 87.94 133 ILE A CA 1
ATOM 1087 C C . ILE A 1 133 ? -11.130 12.942 10.138 1.00 87.94 133 ILE A C 1
ATOM 1089 O O . ILE A 1 133 ? -12.275 13.081 10.570 1.00 87.94 133 ILE A O 1
ATOM 1093 N N . ARG A 1 134 ? -10.430 13.958 9.624 1.00 89.88 134 ARG A N 1
ATOM 1094 C CA . ARG A 1 134 ? -10.960 15.325 9.475 1.00 89.88 134 ARG A CA 1
ATOM 1095 C C . ARG A 1 134 ? -10.421 16.000 8.222 1.00 89.88 134 ARG A C 1
ATOM 1097 O O . ARG A 1 134 ? -9.321 15.676 7.779 1.00 89.88 134 ARG A O 1
ATOM 1104 N N . ASP A 1 135 ? -11.180 16.973 7.726 1.00 88.31 135 ASP A N 1
ATOM 1105 C CA . ASP A 1 135 ? -10.742 17.873 6.661 1.00 88.31 135 ASP A CA 1
ATOM 1106 C C . ASP A 1 135 ? -9.596 18.763 7.154 1.00 88.31 135 ASP A C 1
ATOM 1108 O O . ASP A 1 135 ? -9.712 19.460 8.166 1.00 88.31 135 ASP A O 1
ATOM 1112 N N . MET A 1 136 ? -8.477 18.723 6.433 1.00 87.06 136 MET A N 1
ATOM 1113 C CA . MET A 1 136 ? -7.312 19.591 6.617 1.00 87.06 136 MET A CA 1
ATOM 1114 C C . MET A 1 136 ? -6.795 20.050 5.247 1.00 87.06 136 MET A C 1
ATOM 1116 O O . MET A 1 136 ? -7.259 19.576 4.210 1.00 87.06 136 MET A O 1
ATOM 1120 N N . ASP A 1 137 ? -5.809 20.949 5.232 1.00 86.88 137 ASP A N 1
ATOM 1121 C CA . ASP A 1 137 ? -5.172 21.398 3.988 1.00 86.88 137 ASP A CA 1
ATOM 1122 C C . ASP A 1 137 ? -4.626 20.216 3.161 1.00 86.88 137 ASP A C 1
ATOM 1124 O O . ASP A 1 137 ? -4.016 19.296 3.708 1.00 86.88 137 ASP A O 1
ATOM 1128 N N . GLU A 1 138 ? -4.825 20.240 1.839 1.00 86.75 138 GLU A N 1
ATOM 1129 C CA . GLU A 1 138 ? -4.489 19.140 0.919 1.00 86.75 138 GLU A CA 1
ATOM 1130 C C . GLU A 1 138 ? -2.990 18.807 0.905 1.00 86.75 138 GLU A C 1
ATOM 1132 O O . GLU A 1 138 ? -2.604 17.688 0.560 1.00 86.75 138 GLU A O 1
ATOM 1137 N N . SER A 1 139 ? -2.151 19.753 1.330 1.00 87.69 139 SER A N 1
ATOM 1138 C CA . SER A 1 139 ? -0.701 19.587 1.474 1.00 87.69 139 SER A CA 1
ATOM 1139 C C . SER A 1 139 ? -0.308 18.712 2.669 1.00 87.69 139 SER A C 1
ATOM 1141 O O . SER A 1 139 ? 0.808 18.191 2.720 1.00 87.69 139 SER A O 1
ATOM 1143 N N . VAL A 1 140 ? -1.201 18.543 3.648 1.00 85.94 140 VAL A N 1
ATOM 1144 C CA . VAL A 1 140 ? -0.908 17.857 4.907 1.00 85.94 140 VAL A CA 1
ATOM 1145 C C . VAL A 1 140 ? -1.567 16.483 4.936 1.00 85.94 140 VAL A C 1
ATOM 1147 O O . VAL A 1 140 ? -2.785 16.352 4.833 1.00 85.94 140 VAL A O 1
ATOM 1150 N N . ARG A 1 141 ? -0.753 15.437 5.122 1.00 86.19 141 ARG A N 1
ATOM 1151 C CA . ARG A 1 141 ? -1.219 14.042 5.207 1.00 86.19 141 ARG A CA 1
ATOM 1152 C C . ARG A 1 141 ? -1.828 13.704 6.575 1.00 86.19 141 ARG A C 1
ATOM 1154 O O . ARG A 1 141 ? -2.906 13.113 6.637 1.00 86.19 141 ARG A O 1
ATOM 1161 N N . SER A 1 142 ? -1.143 14.058 7.662 1.00 87.62 142 SER A N 1
ATOM 1162 C CA . SER A 1 142 ? -1.560 13.775 9.043 1.00 87.62 142 SER A CA 1
ATOM 1163 C C . SER A 1 142 ? -0.875 14.704 10.044 1.00 87.62 142 SER A C 1
ATOM 1165 O O . SER A 1 142 ? 0.237 15.166 9.798 1.00 87.62 142 SER A O 1
ATOM 1167 N N . ILE A 1 143 ? -1.523 14.953 11.183 1.00 88.56 143 ILE A N 1
ATOM 1168 C CA . ILE A 1 143 ? -0.985 15.745 12.301 1.00 88.56 143 ILE A CA 1
ATOM 1169 C C . ILE A 1 143 ? -1.279 15.009 13.612 1.00 88.56 143 ILE A C 1
ATOM 1171 O O . ILE A 1 143 ? -2.333 14.395 13.756 1.00 88.56 143 ILE A O 1
ATOM 1175 N N . ILE A 1 144 ? -0.358 15.067 14.577 1.00 85.50 144 ILE A N 1
ATOM 1176 C CA . ILE A 1 144 ? -0.628 14.644 15.958 1.00 85.50 144 ILE A CA 1
ATOM 1177 C C . ILE A 1 144 ? -1.083 15.878 16.741 1.00 85.50 144 ILE A C 1
ATOM 1179 O O . ILE A 1 144 ? -0.308 16.820 16.900 1.00 85.50 144 ILE A O 1
ATOM 1183 N N . GLU A 1 145 ? -2.325 15.875 17.223 1.00 86.06 145 GLU A N 1
ATOM 1184 C CA . GLU A 1 145 ? -2.843 16.894 18.140 1.00 86.06 145 GLU A CA 1
ATOM 1185 C C . GLU A 1 145 ? -2.714 16.401 19.588 1.00 86.06 145 GLU A C 1
ATOM 1187 O O . GLU A 1 145 ? -3.127 15.289 19.921 1.00 86.06 145 GLU A O 1
ATOM 1192 N N . GLU A 1 146 ? -2.173 17.235 20.475 1.00 79.94 146 GLU A N 1
ATOM 1193 C CA . GLU A 1 146 ? -2.194 16.991 21.919 1.00 79.94 146 GLU A CA 1
ATOM 1194 C C . GLU A 1 146 ? -3.436 17.660 22.519 1.00 79.94 146 GLU A C 1
ATOM 1196 O O . GLU A 1 146 ? -3.507 18.886 22.604 1.00 79.94 146 GLU A O 1
ATOM 1201 N N . LYS A 1 147 ? -4.436 16.866 22.927 1.00 72.88 147 LYS A N 1
ATOM 1202 C CA . LYS A 1 147 ? -5.627 17.370 23.631 1.00 72.88 147 LYS A CA 1
ATOM 1203 C C . LYS A 1 147 ? -5.696 16.807 25.041 1.00 72.88 147 LYS A C 1
ATOM 1205 O O . LYS A 1 147 ? -5.772 15.596 25.214 1.00 72.88 147 LYS A O 1
ATOM 1210 N N . GLU A 1 148 ? -5.676 17.712 26.022 1.00 54.38 148 GLU A N 1
ATOM 1211 C CA . GLU A 1 148 ? -6.032 17.591 27.453 1.00 54.38 148 GLU A CA 1
ATOM 1212 C C . GLU A 1 148 ? -5.457 16.439 28.304 1.00 54.38 148 GLU A C 1
ATOM 1214 O O . GLU A 1 148 ? -5.602 16.514 29.523 1.00 54.38 148 GLU A O 1
ATOM 1219 N N . LYS A 1 149 ? -4.792 15.434 27.711 1.00 64.31 149 LYS A N 1
ATOM 1220 C CA . LYS A 1 149 ? -3.940 14.366 28.292 1.00 64.31 149 LYS A CA 1
ATOM 1221 C C . LYS A 1 149 ? -3.676 13.205 27.314 1.00 64.31 149 LYS A C 1
ATOM 1223 O O . LYS A 1 149 ? -2.890 12.325 27.647 1.00 64.31 149 LYS A O 1
ATOM 1228 N N . SER A 1 150 ? -4.293 13.191 26.130 1.00 69.44 150 SER A N 1
ATOM 1229 C CA . SER A 1 150 ? -4.105 12.155 25.106 1.00 69.44 150 SER A CA 1
ATOM 1230 C C . SER A 1 150 ? -3.560 12.751 23.808 1.00 69.44 150 SER A C 1
ATOM 1232 O O . SER A 1 150 ? -4.066 13.766 23.320 1.00 69.44 150 SER A O 1
ATOM 1234 N N . LYS A 1 151 ? -2.544 12.103 23.231 1.00 78.94 151 LYS A N 1
ATOM 1235 C CA . LYS A 1 151 ? -2.126 12.352 21.847 1.00 78.94 151 LYS A CA 1
ATOM 1236 C C . LYS A 1 151 ? -3.180 11.724 20.929 1.00 78.94 151 LYS A C 1
ATOM 1238 O O . LYS A 1 151 ? -3.569 10.585 21.164 1.00 78.94 151 LYS A O 1
ATOM 1243 N N . LEU A 1 152 ? -3.666 12.457 19.931 1.00 86.12 152 LEU A N 1
ATOM 1244 C CA . LEU A 1 152 ? -4.633 11.960 18.952 1.00 86.12 152 LEU A CA 1
ATOM 1245 C C . LEU A 1 152 ? -4.104 12.203 17.539 1.00 86.12 152 LEU A C 1
ATOM 1247 O O . LEU A 1 152 ? -3.706 13.316 17.192 1.00 86.12 152 LEU A O 1
ATOM 1251 N N . LEU A 1 153 ? -4.104 11.156 16.715 1.00 87.25 153 LEU A N 1
ATOM 1252 C CA . LEU A 1 153 ? -3.702 11.250 15.315 1.00 87.25 153 LEU A CA 1
ATOM 1253 C C . LEU A 1 153 ? -4.866 11.769 14.469 1.00 87.25 153 LEU A C 1
ATOM 1255 O O . LEU A 1 153 ? -5.898 11.113 14.369 1.00 87.25 153 LEU A O 1
ATOM 1259 N N . VAL A 1 154 ? -4.700 12.905 13.803 1.00 90.50 154 VAL A N 1
ATOM 1260 C CA . VAL A 1 154 ? -5.664 13.406 12.819 1.00 90.50 154 VAL A CA 1
ATOM 1261 C C . VAL A 1 154 ? -5.171 13.051 11.418 1.00 90.50 154 VAL A C 1
ATOM 1263 O O . VAL A 1 154 ? -4.093 13.479 11.005 1.00 90.50 154 VAL A O 1
ATOM 1266 N N . ILE A 1 155 ? -5.949 12.253 10.687 1.00 90.00 155 ILE A N 1
ATOM 1267 C CA . ILE A 1 155 ? -5.673 11.844 9.303 1.00 90.00 155 ILE A CA 1
ATOM 1268 C C . ILE A 1 155 ? -6.524 12.695 8.358 1.00 90.00 155 ILE A C 1
ATOM 1270 O O . ILE A 1 155 ? -7.738 12.802 8.545 1.00 90.00 155 ILE A O 1
ATOM 1274 N N . ASN A 1 156 ? -5.893 13.281 7.337 1.00 92.00 156 ASN A N 1
ATOM 1275 C CA . ASN A 1 156 ? -6.589 14.123 6.369 1.00 92.00 156 ASN A CA 1
ATOM 1276 C C . ASN A 1 156 ? -7.363 13.280 5.348 1.00 92.00 156 ASN A C 1
ATOM 1278 O O . ASN A 1 156 ? -6.773 12.455 4.644 1.00 92.00 156 ASN A O 1
ATOM 1282 N N . ASN A 1 157 ? -8.661 13.533 5.219 1.00 88.81 157 ASN A N 1
ATOM 1283 C CA . ASN A 1 157 ? -9.504 12.947 4.173 1.00 88.81 157 ASN A CA 1
ATOM 1284 C C . ASN A 1 157 ? -9.367 13.645 2.803 1.00 88.81 157 ASN A C 1
ATOM 1286 O O . ASN A 1 157 ? -9.646 13.025 1.776 1.00 88.81 157 ASN A O 1
ATOM 1290 N N . LEU A 1 158 ? -8.918 14.904 2.760 1.00 89.81 158 LEU A N 1
ATOM 1291 C CA . LEU A 1 158 ? -8.753 15.668 1.521 1.00 89.81 158 LEU A CA 1
ATOM 1292 C C . LEU A 1 158 ? -7.427 15.377 0.808 1.00 89.81 158 LEU A C 1
ATOM 1294 O O . LEU A 1 158 ? -7.286 15.684 -0.378 1.00 89.81 158 LEU A O 1
ATOM 1298 N N . PHE A 1 159 ? -6.481 14.735 1.498 1.00 90.00 159 PHE A N 1
ATOM 1299 C CA . PHE A 1 159 ? -5.180 14.377 0.944 1.00 90.00 159 PHE A CA 1
ATOM 1300 C C . PHE A 1 159 ? -5.333 13.443 -0.275 1.00 90.00 159 PHE A C 1
ATOM 1302 O O . PHE A 1 159 ? -6.094 12.468 -0.207 1.00 90.00 159 PHE A O 1
ATOM 1309 N N . PRO A 1 160 ? -4.587 13.653 -1.382 1.00 88.44 160 PRO A N 1
ATOM 1310 C CA . PRO A 1 160 ? -4.738 12.856 -2.605 1.00 88.44 160 PRO A CA 1
ATOM 1311 C C . PRO A 1 160 ? -4.609 11.341 -2.392 1.00 88.44 160 PRO A C 1
ATOM 1313 O O . PRO A 1 160 ? -5.294 10.561 -3.051 1.00 88.44 160 PRO A O 1
ATOM 1316 N N . GLY A 1 161 ? -3.758 10.910 -1.453 1.00 85.69 161 GLY A N 1
ATOM 1317 C CA . GLY A 1 161 ? -3.607 9.497 -1.086 1.00 85.69 161 GLY A CA 1
ATOM 1318 C C . GLY A 1 161 ? -4.852 8.896 -0.423 1.00 85.69 161 GLY A C 1
ATOM 1319 O O . GLY A 1 161 ? -5.213 7.757 -0.722 1.00 85.69 161 GLY A O 1
ATOM 1320 N N . PHE A 1 162 ? -5.554 9.672 0.407 1.00 88.88 162 PHE A N 1
ATOM 1321 C CA . PHE A 1 162 ? -6.802 9.245 1.040 1.00 88.88 162 PHE A CA 1
ATOM 1322 C C . PHE A 1 162 ? -7.936 9.159 0.009 1.00 88.88 162 PHE A C 1
ATOM 1324 O O . PHE A 1 162 ? -8.630 8.145 -0.054 1.00 88.88 162 PHE A O 1
ATOM 1331 N N . LYS A 1 163 ? -8.066 10.168 -0.870 1.00 88.00 163 LYS A N 1
ATOM 1332 C CA . LYS A 1 163 ? -9.069 10.192 -1.955 1.00 88.00 163 LYS A CA 1
ATOM 1333 C C . LYS A 1 163 ? -8.925 9.000 -2.911 1.00 88.00 163 LYS A C 1
ATOM 1335 O O . LYS A 1 163 ? -9.923 8.395 -3.285 1.00 88.00 163 LYS A O 1
ATOM 1340 N N . LYS A 1 164 ? -7.689 8.630 -3.274 1.00 87.75 164 LYS A N 1
ATOM 1341 C CA . LYS A 1 164 ? -7.405 7.490 -4.171 1.00 87.75 164 LYS A CA 1
ATOM 1342 C C . LYS A 1 164 ? -7.734 6.129 -3.558 1.00 87.75 164 LYS A C 1
ATOM 1344 O O . LYS A 1 164 ? -8.124 5.219 -4.278 1.00 87.75 164 LYS A O 1
ATOM 1349 N N . THR A 1 165 ? -7.533 5.976 -2.252 1.00 84.31 165 THR A N 1
ATOM 1350 C CA . THR A 1 165 ? -7.694 4.692 -1.547 1.00 84.31 165 THR A CA 1
ATOM 1351 C C . THR A 1 165 ? -9.054 4.537 -0.870 1.00 84.31 165 THR A C 1
ATOM 1353 O O . THR A 1 165 ? -9.348 3.462 -0.348 1.00 84.31 165 THR A O 1
ATOM 1356 N N . GLY A 1 166 ? -9.874 5.594 -0.845 1.00 83.94 166 GLY A N 1
ATOM 1357 C CA . GLY A 1 166 ? -11.181 5.601 -0.188 1.00 83.94 166 GLY A CA 1
ATOM 1358 C C . GLY A 1 166 ? -11.110 5.420 1.330 1.00 83.94 166 GLY A C 1
ATOM 1359 O O . GLY A 1 166 ? -12.077 4.961 1.930 1.00 83.94 166 GLY A O 1
ATOM 1360 N N . GLY A 1 167 ? -9.965 5.718 1.955 1.00 81.31 167 GLY A N 1
ATOM 1361 C CA . GLY A 1 167 ? -9.778 5.519 3.395 1.00 81.31 167 GLY A CA 1
ATOM 1362 C C . GLY A 1 167 ? -9.644 4.050 3.816 1.00 81.31 167 GLY A C 1
ATOM 1363 O O . GLY A 1 167 ? -10.049 3.691 4.919 1.00 81.31 167 GLY A O 1
ATOM 1364 N N . ASN A 1 168 ? -9.084 3.191 2.956 1.00 89.31 168 ASN A N 1
ATOM 1365 C CA . ASN A 1 168 ? -8.799 1.792 3.290 1.00 89.31 168 ASN A CA 1
ATOM 1366 C C . ASN A 1 168 ? -7.966 1.669 4.588 1.00 89.31 168 ASN A C 1
ATOM 1368 O O . ASN A 1 168 ? -7.036 2.444 4.821 1.00 89.31 168 ASN A O 1
ATOM 1372 N N . ASN A 1 169 ? -8.240 0.643 5.399 1.00 84.50 169 ASN A N 1
ATOM 1373 C CA . ASN A 1 169 ? -7.534 0.345 6.651 1.00 84.50 169 ASN A CA 1
ATOM 1374 C C . ASN A 1 169 ? -6.011 0.293 6.485 1.00 84.50 169 ASN A C 1
ATOM 1376 O O . ASN A 1 169 ? -5.284 0.739 7.368 1.00 84.50 169 ASN A O 1
ATOM 1380 N N . LEU A 1 170 ? -5.522 -0.215 5.350 1.00 87.62 170 LEU A N 1
ATOM 1381 C CA . LEU A 1 170 ? -4.085 -0.279 5.082 1.00 87.62 170 LEU A CA 1
ATOM 1382 C C . LEU A 1 170 ? -3.457 1.119 4.982 1.00 87.62 170 LEU A C 1
ATOM 1384 O O . LEU A 1 170 ? -2.409 1.355 5.573 1.00 87.62 170 LEU A O 1
ATOM 1388 N N . TYR A 1 171 ? -4.139 2.062 4.325 1.00 88.44 171 TYR A N 1
ATOM 1389 C CA . TYR A 1 171 ? -3.707 3.459 4.258 1.00 88.44 171 TYR A CA 1
ATOM 1390 C C . TYR A 1 171 ? -3.710 4.116 5.645 1.00 88.44 171 TYR A C 1
ATOM 1392 O O . TYR A 1 171 ? -2.787 4.863 5.977 1.00 88.44 171 TYR A O 1
ATOM 1400 N N . LEU A 1 172 ? -4.728 3.834 6.468 1.00 87.62 172 LEU A N 1
ATOM 1401 C CA . LEU A 1 172 ? -4.828 4.374 7.829 1.00 87.62 172 LEU A CA 1
ATOM 1402 C C . LEU A 1 172 ? -3.663 3.892 8.704 1.00 87.62 172 LEU A C 1
ATOM 1404 O O . LEU A 1 172 ? -2.994 4.707 9.337 1.00 87.62 172 LEU A O 1
ATOM 1408 N N . ILE A 1 173 ? -3.377 2.586 8.681 1.00 86.12 173 ILE A N 1
ATOM 1409 C CA . ILE A 1 173 ? -2.285 1.976 9.452 1.00 86.12 173 ILE A CA 1
ATOM 1410 C C . ILE A 1 173 ? -0.925 2.483 8.970 1.00 86.12 173 ILE A C 1
ATOM 1412 O O . ILE A 1 173 ? -0.084 2.843 9.790 1.00 86.12 173 ILE A O 1
ATOM 1416 N N . GLU A 1 174 ? -0.704 2.543 7.656 1.00 87.31 174 GLU A N 1
ATOM 1417 C CA . GLU A 1 174 ? 0.539 3.057 7.075 1.00 87.31 174 GLU A CA 1
ATOM 1418 C C . GLU A 1 174 ? 0.774 4.514 7.488 1.00 87.31 174 GLU A C 1
ATOM 1420 O O . GLU A 1 174 ? 1.857 4.873 7.949 1.00 87.31 174 GLU A O 1
ATOM 1425 N N . THR A 1 175 ? -0.263 5.348 7.387 1.00 87.88 175 THR A N 1
ATOM 1426 C CA . THR A 1 175 ? -0.187 6.764 7.760 1.00 87.88 175 THR A CA 1
ATOM 1427 C C . THR A 1 175 ? 0.097 6.927 9.255 1.00 87.88 175 THR A C 1
ATOM 1429 O O . THR A 1 175 ? 0.944 7.737 9.630 1.00 87.88 175 THR A O 1
ATOM 1432 N N . ALA A 1 176 ? -0.531 6.112 10.108 1.00 85.94 176 ALA A N 1
ATOM 1433 C CA . ALA A 1 176 ? -0.251 6.096 11.540 1.00 85.94 176 ALA A CA 1
ATOM 1434 C C . ALA A 1 176 ? 1.189 5.665 11.852 1.00 85.94 176 ALA A C 1
ATOM 1436 O O . ALA A 1 176 ? 1.872 6.323 12.636 1.00 85.94 176 ALA A O 1
ATOM 1437 N N . ALA A 1 177 ? 1.679 4.606 11.205 1.00 84.19 177 ALA A N 1
ATOM 1438 C CA . ALA A 1 177 ? 3.037 4.110 11.398 1.00 84.19 177 ALA A CA 1
ATOM 1439 C C . ALA A 1 177 ? 4.093 5.142 10.975 1.00 84.19 177 ALA A C 1
ATOM 1441 O O . ALA A 1 177 ? 5.059 5.358 11.704 1.00 84.19 177 ALA A O 1
ATOM 1442 N N . ILE A 1 178 ? 3.895 5.811 9.834 1.00 84.62 178 ILE A N 1
ATOM 1443 C CA . ILE A 1 178 ? 4.798 6.863 9.347 1.00 84.62 178 ILE A CA 1
ATOM 1444 C C . ILE A 1 178 ? 4.843 8.030 10.332 1.00 84.62 178 ILE A C 1
ATOM 1446 O O . ILE A 1 178 ? 5.926 8.496 10.678 1.00 84.62 178 ILE A O 1
ATOM 1450 N N . GLN A 1 179 ? 3.683 8.485 10.810 1.00 83.69 179 GLN A N 1
ATOM 1451 C CA . GLN A 1 179 ? 3.619 9.624 11.721 1.00 83.69 179 GLN A CA 1
ATOM 1452 C C . GLN A 1 179 ? 4.247 9.308 13.087 1.00 83.69 179 GLN A C 1
ATOM 1454 O O . GLN A 1 179 ? 4.915 10.163 13.662 1.00 83.69 179 GLN A O 1
ATOM 1459 N N . LEU A 1 180 ? 4.069 8.084 13.591 1.00 77.75 180 LEU A N 1
ATOM 1460 C CA . LEU A 1 180 ? 4.687 7.616 14.837 1.00 77.75 180 LEU A CA 1
ATOM 1461 C C . LEU A 1 180 ? 6.192 7.353 14.705 1.00 77.75 180 LEU A C 1
ATOM 1463 O O . LEU A 1 180 ? 6.905 7.378 15.703 1.00 77.75 180 LEU A O 1
ATOM 1467 N N . ALA A 1 181 ? 6.681 7.084 13.493 1.00 75.50 181 ALA A N 1
ATOM 1468 C CA . ALA A 1 181 ? 8.102 6.882 13.231 1.00 75.50 181 ALA A CA 1
ATOM 1469 C C . ALA A 1 181 ? 8.900 8.195 13.173 1.00 75.50 181 ALA A C 1
ATOM 1471 O O . ALA A 1 181 ? 10.133 8.150 13.167 1.00 75.50 181 ALA A O 1
ATOM 1472 N N . LEU A 1 182 ? 8.230 9.352 13.109 1.00 74.06 182 LEU A N 1
ATOM 1473 C CA . LEU A 1 182 ? 8.906 10.642 13.173 1.00 74.06 182 LEU A CA 1
ATOM 1474 C C . LEU A 1 182 ? 9.547 10.817 14.559 1.00 74.06 182 LEU A C 1
ATOM 1476 O O . LEU A 1 182 ? 8.874 10.600 15.569 1.00 74.06 182 LEU A O 1
ATOM 1480 N N . PRO A 1 183 ? 10.831 11.210 14.628 1.00 64.06 183 PRO A N 1
ATOM 1481 C CA . PRO A 1 183 ? 11.507 11.404 15.903 1.00 64.06 183 PRO A CA 1
ATOM 1482 C C . PRO A 1 183 ? 10.817 12.512 16.704 1.00 64.06 183 PRO A C 1
ATOM 1484 O O . PRO A 1 183 ? 10.466 13.564 16.160 1.00 64.06 183 PRO A O 1
ATOM 1487 N N . GLU A 1 184 ? 10.640 12.292 18.009 1.00 63.25 184 GLU A N 1
ATOM 1488 C CA . GLU A 1 184 ? 10.230 13.367 18.912 1.00 63.25 184 GLU A CA 1
ATOM 1489 C C . GLU A 1 184 ? 11.309 14.465 18.898 1.00 63.25 184 GLU A C 1
ATOM 1491 O O . GLU A 1 184 ? 12.494 14.184 18.712 1.00 63.25 184 GLU A O 1
ATOM 1496 N N . LYS A 1 185 ? 10.910 15.730 19.096 1.00 58.78 185 LYS A N 1
ATOM 1497 C CA . LYS A 1 185 ? 11.807 16.905 19.022 1.00 58.78 185 LYS A CA 1
ATOM 1498 C C . LYS A 1 185 ? 13.048 16.812 19.933 1.00 58.78 185 LYS A C 1
ATOM 1500 O O . LYS A 1 185 ? 14.012 17.539 19.705 1.00 58.78 185 LYS A O 1
ATOM 1505 N N . ASP A 1 186 ? 13.040 15.906 20.911 1.00 49.91 186 ASP A N 1
ATOM 1506 C CA . ASP A 1 186 ? 14.134 15.671 21.857 1.00 49.91 186 ASP A CA 1
ATOM 1507 C C . ASP A 1 186 ? 15.170 14.630 21.380 1.00 49.91 186 ASP A C 1
ATOM 1509 O O . ASP A 1 186 ? 16.244 14.500 21.977 1.00 49.91 186 ASP A O 1
ATOM 1513 N N . GLU A 1 187 ? 14.915 13.912 20.282 1.00 50.84 187 GLU A N 1
ATOM 1514 C CA . GLU A 1 187 ? 15.871 12.974 19.692 1.00 50.84 187 GLU A CA 1
ATOM 1515 C C . GLU A 1 187 ? 16.745 13.691 18.654 1.00 50.84 187 GLU A C 1
ATOM 1517 O O . GLU A 1 187 ? 16.390 13.852 17.487 1.00 50.84 187 GLU A O 1
ATOM 1522 N N . LYS A 1 188 ? 17.926 14.148 19.086 1.00 42.78 188 LYS A N 1
ATOM 1523 C CA . LYS A 1 188 ? 18.930 14.750 18.195 1.00 42.78 188 LYS A CA 1
ATOM 1524 C C . LYS A 1 188 ? 19.298 13.768 17.075 1.00 42.78 188 LYS A C 1
ATOM 1526 O O . LYS A 1 188 ? 19.969 12.767 17.320 1.00 42.78 188 LYS A O 1
ATOM 1531 N N . GLN A 1 189 ? 18.923 14.089 15.838 1.00 45.25 189 GLN A N 1
ATOM 1532 C CA . GLN A 1 189 ? 19.462 13.426 14.652 1.00 45.25 189 GLN A CA 1
ATOM 1533 C C . GLN A 1 189 ? 20.951 13.768 14.525 1.00 45.25 189 GLN A C 1
ATOM 1535 O O . GLN A 1 189 ? 21.316 14.895 14.189 1.00 45.25 189 GLN A O 1
ATOM 1540 N N . VAL A 1 190 ? 21.829 12.798 14.779 1.00 43.66 190 VAL A N 1
ATOM 1541 C CA . VAL A 1 190 ? 23.231 12.899 14.361 1.00 43.66 190 VA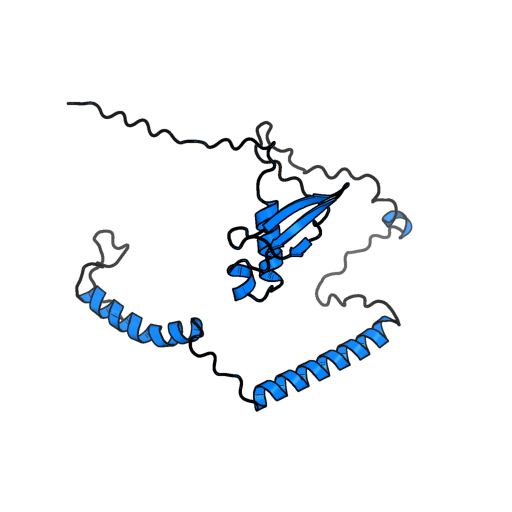L A CA 1
ATOM 1542 C C . VAL A 1 190 ? 23.278 12.542 12.879 1.00 43.66 190 VAL A C 1
ATOM 1544 O O . VAL A 1 190 ? 23.369 11.376 12.504 1.00 43.66 190 VAL A O 1
ATOM 1547 N N . ILE A 1 191 ? 23.164 13.551 12.018 1.00 46.91 191 ILE A N 1
ATOM 1548 C CA . ILE A 1 191 ? 23.433 13.387 10.590 1.00 46.91 191 ILE A CA 1
ATOM 1549 C C . ILE A 1 191 ? 24.952 13.238 10.455 1.00 46.91 191 ILE A C 1
ATOM 1551 O O . ILE A 1 191 ? 25.689 14.221 10.540 1.00 46.91 191 ILE A O 1
ATOM 1555 N N . HIS A 1 192 ? 25.440 12.010 10.267 1.00 41.00 192 HIS A N 1
ATOM 1556 C CA . HIS A 1 192 ? 26.819 11.785 9.840 1.00 41.00 192 HIS A CA 1
ATOM 1557 C C . HIS A 1 192 ? 26.963 12.267 8.395 1.00 41.00 192 HIS A C 1
ATOM 1559 O O . HIS A 1 192 ? 26.771 11.516 7.441 1.00 41.00 192 HIS A O 1
ATOM 1565 N N . ILE A 1 193 ? 27.291 13.546 8.227 1.00 38.72 193 ILE A N 1
ATOM 1566 C CA . ILE A 1 193 ? 27.777 14.064 6.953 1.00 38.72 193 ILE A CA 1
ATOM 1567 C C . ILE A 1 193 ? 29.167 13.456 6.758 1.00 38.72 193 ILE A C 1
ATOM 1569 O O . ILE A 1 193 ? 30.139 13.898 7.370 1.00 38.72 193 ILE A O 1
ATOM 1573 N N . LEU A 1 194 ? 29.256 12.412 5.934 1.00 36.62 194 LEU A N 1
ATOM 1574 C CA . LEU A 1 194 ? 30.528 11.899 5.436 1.00 36.62 194 LEU A CA 1
ATOM 1575 C C . LEU A 1 194 ? 31.171 12.996 4.576 1.00 36.62 194 LEU A C 1
ATOM 1577 O O . LEU A 1 194 ? 30.859 13.149 3.396 1.00 36.62 194 LEU A O 1
ATOM 1581 N N . LYS A 1 195 ? 32.047 13.801 5.186 1.00 35.72 195 LYS A N 1
ATOM 1582 C CA . LYS A 1 195 ? 32.964 14.679 4.459 1.00 35.72 195 LYS A CA 1
ATOM 1583 C C . LYS A 1 195 ? 33.977 13.789 3.743 1.00 35.72 195 LYS A C 1
ATOM 1585 O O . LYS A 1 195 ? 34.855 13.211 4.372 1.00 35.72 195 LYS A O 1
ATOM 1590 N N . PHE A 1 196 ? 33.825 13.646 2.431 1.00 39.09 196 PHE A N 1
ATOM 1591 C CA . PHE A 1 196 ? 34.882 13.110 1.581 1.00 39.09 196 PHE A CA 1
ATOM 1592 C C . PHE A 1 196 ? 35.939 14.201 1.388 1.00 39.09 196 PHE A C 1
ATOM 1594 O O . PHE A 1 196 ? 35.805 15.049 0.505 1.00 39.09 196 PHE A O 1
ATOM 1601 N N . ASP A 1 197 ? 36.983 14.182 2.216 1.00 39.94 197 ASP A N 1
ATOM 1602 C CA . ASP A 1 197 ? 38.190 14.973 1.982 1.00 39.94 197 ASP A CA 1
ATOM 1603 C C . ASP A 1 197 ? 38.915 14.403 0.755 1.00 39.94 197 ASP A C 1
ATOM 1605 O O . ASP A 1 197 ? 39.620 13.395 0.814 1.00 39.94 197 ASP A O 1
ATOM 1609 N N . LYS A 1 198 ? 38.711 15.037 -0.403 1.00 43.72 198 LYS A N 1
ATOM 1610 C CA . LYS A 1 198 ? 39.521 14.790 -1.598 1.00 43.72 198 LYS A CA 1
ATOM 1611 C C . LYS A 1 198 ? 40.866 15.497 -1.428 1.00 43.72 198 LYS A C 1
ATOM 1613 O O . LYS A 1 198 ? 41.022 16.642 -1.842 1.00 43.72 198 LYS A O 1
ATOM 1618 N N . HIS A 1 199 ? 41.849 14.809 -0.856 1.00 43.41 199 HIS A N 1
ATOM 1619 C CA . HIS A 1 199 ? 43.251 15.131 -1.109 1.00 43.41 199 HIS A CA 1
ATOM 1620 C C . HIS A 1 199 ? 43.659 14.537 -2.461 1.00 43.41 199 HIS A C 1
ATOM 1622 O O . HIS A 1 199 ? 43.844 13.330 -2.590 1.00 43.41 199 HIS A O 1
ATOM 1628 N N . LEU A 1 200 ? 43.798 15.397 -3.469 1.00 39.62 200 LEU A N 1
ATOM 1629 C CA . LEU A 1 200 ? 44.570 15.109 -4.677 1.00 39.62 200 LEU A CA 1
ATOM 1630 C C . LEU A 1 200 ? 45.859 15.941 -4.610 1.00 39.62 200 LEU A C 1
ATOM 1632 O O . LEU A 1 200 ? 45.760 17.162 -4.467 1.00 39.62 200 LEU A O 1
ATOM 1636 N N . PRO A 1 201 ? 47.053 15.329 -4.681 1.00 41.81 201 PRO A N 1
ATOM 1637 C CA . PRO A 1 201 ? 48.286 16.076 -4.869 1.00 41.81 201 PRO A CA 1
ATOM 1638 C C . PRO A 1 201 ? 48.362 16.582 -6.314 1.00 41.81 201 PRO A C 1
ATOM 1640 O O . PRO A 1 201 ? 48.144 15.831 -7.264 1.00 41.81 201 PRO A O 1
ATOM 1643 N N . VAL A 1 202 ? 48.658 17.871 -6.457 1.00 42.00 202 VAL A N 1
ATOM 1644 C CA . VAL A 1 202 ? 49.025 18.504 -7.727 1.00 42.00 202 VAL A CA 1
ATOM 1645 C C . VAL A 1 202 ? 50.450 18.061 -8.067 1.00 42.00 202 VAL A C 1
ATOM 1647 O O . VAL A 1 202 ? 51.352 18.248 -7.249 1.00 42.00 202 VAL A O 1
ATOM 1650 N N . VAL A 1 203 ? 50.629 17.464 -9.247 1.00 47.97 203 VAL A N 1
ATOM 1651 C CA . VAL A 1 203 ? 51.917 17.351 -9.951 1.00 47.97 203 VAL A CA 1
ATOM 1652 C C . VAL A 1 203 ? 51.859 18.292 -11.139 1.00 47.97 203 VAL A C 1
ATOM 1654 O O . VAL A 1 203 ? 50.807 18.277 -11.819 1.00 47.97 203 VAL A O 1
#

Sequence (203 aa):
MYLDHVTANTNKTDFDRDSTEWTEIQEEMFKILKPHIDDLLGREIKEPTDEEKQRVKDAKELVTEMMKMRKINLNGNFLEGESVGQKQPERTGKTTRALLSVNKNREHFPKTPPPKDAVGKRKCLNEFMDWNIRDMDESVRSIIEEKEKSKLLVINNLFPGFKKTGGNNLYLIETAAIQLALPEKDEKQVIHILKFDKHLPVV

Radius of gyration: 29.77 Å; chains: 1; bounding box: 78×52×74 Å

Secondary structure (DSSP, 8-state):
---TTSPBPTTSSSB-TTSHHHHHHHHHHHHHHHHHHHHHTT---PPPPHHHHHHHHHHHHHHHHHHHHHHHHHTSS------TTSPPP---S--GGGTSSSSS------SSPPPTT--------SSPPPEEEE---TT--EEEEEETTEEEEEEESSSHHHHHHTT-HHHHHHHHHHHHTSPPTTS----------------